Protein AF-A0A167J4V1-F1 (afdb_monomer)

InterPro domains:
  IPR046670 Protein of unknown function DUF6540 [PF20174] (29-139)

pLDDT: mean 73.09, std 22.45, range [32.69, 97.5]

Nearest PDB structures (foldseek):
  1yem-assembly1_A  TM=2.842E-01  e=1.466E+00  Pyrococcus furiosus DSM 3638
  2dc4-assembly1_B  TM=3.428E-01  e=2.984E+00  Pyrococcus horikoshii
  2wjv-assembly1_A  TM=2.070E-01  e=1.027E+00  Homo sapiens
  7rro-assembly1_T  TM=2.304E-01  e=4.518E+00  Bos taurus

Foldseek 3Di:
DDDDDDDDDDDDDDDPPVPDPPFFEKWWKWWWAFDDPRRLWIWIFTQDALVQFTKTWFWDDDDDQATDTDIDGRHHDDVNTIVPVRTGGLFIATPVLVVVLVVLLVVADGAPDPPHPDPTRVRSRVVSSVSCPVVVRTDRDPPRGDYNDPDPPPPPDDDPDDDDDDDDDDDDDDDDDDDDDDDDDDDDDD

Mean predicted aligned error: 16.64 Å

Secondary structure (DSSP, 8-state):
------------------S----PEEEEEEEEEB-GGGTT-EEEEEEEETTTEEEEEEEE--STT--EEEEEEEEE--TTTB-GGG-EEEEEEEHHHHHHHHHHHHTSPPTTSTT---SSHHHHHHHHHHHHHHTTSSBSS-TT-EETT-----------------------------------------

Solvent-accessible surface area (backbone atoms only — not comparable to full-atom values): 12157 Å² total; per-residue (Å²): 138,84,86,83,90,80,85,89,78,90,76,80,94,73,89,73,85,78,71,74,82,60,78,53,46,32,22,52,28,26,42,36,29,28,42,75,100,46,58,64,35,25,28,39,37,37,39,74,38,75,85,60,20,13,36,41,40,35,47,45,81,70,64,101,77,25,35,42,79,47,76,47,67,80,40,60,86,48,70,85,58,30,35,69,95,56,53,43,78,71,29,35,31,39,56,94,37,48,74,54,49,58,56,58,48,70,72,52,57,41,23,67,42,101,80,31,92,28,82,43,35,43,53,42,43,58,50,43,55,51,49,31,41,76,66,70,43,30,40,84,69,76,91,84,61,52,42,63,72,71,75,79,81,76,84,75,77,87,80,90,79,89,80,88,82,88,83,87,83,87,88,85,81,90,86,89,88,80,89,83,86,84,86,83,83,88,87,91,86,133

Radius of gyration: 32.81 Å; Cα contacts (8 Å, |Δi|>4): 258; chains: 1; bounding box: 95×93×85 Å

Sequence (190 aa):
MSPATTHGYRTPICENHEAYRGAMRAYKVFLIVKTGRNADQCGLFFETSIDRRGTIVQVTGGGRGGMRLQRQTETALDARTWDDARKDHVGWVMEARFQRVWDVVRSVPPPGKRNAKSKTAREWTELVTRKLQAQGVMENSRENEATVHEESESESEEDEGETVEEEQGEPLRLGIVPRVEEESEVSEEE

Structure (mmCIF, N/CA/C/O backbone):
data_AF-A0A167J4V1-F1
#
_entry.id   AF-A0A167J4V1-F1
#
loop_
_atom_site.group_PDB
_atom_site.id
_atom_site.type_symbol
_atom_site.label_atom_id
_atom_site.label_alt_id
_atom_site.label_comp_id
_atom_site.label_asym_id
_atom_site.label_entity_id
_atom_site.label_seq_id
_atom_site.pdbx_PDB_ins_code
_atom_site.Cartn_x
_atom_site.Cartn_y
_atom_site.Cartn_z
_atom_site.occupancy
_atom_site.B_iso_or_equiv
_atom_site.auth_seq_id
_atom_site.auth_comp_id
_atom_site.auth_asym_id
_atom_site.auth_atom_id
_atom_site.pdbx_PDB_model_num
ATOM 1 N N . MET A 1 1 ? -54.538 29.612 48.468 1.00 40.56 1 MET A N 1
ATOM 2 C CA . MET A 1 1 ? -54.915 28.258 48.926 1.00 40.56 1 MET A CA 1
ATOM 3 C C . MET A 1 1 ? -54.093 27.262 48.127 1.00 40.56 1 MET A C 1
ATOM 5 O O . MET A 1 1 ? -54.186 27.288 46.909 1.00 40.56 1 MET A O 1
ATOM 9 N N . SER A 1 2 ? -53.294 26.443 48.807 1.00 51.56 2 SER A N 1
ATOM 10 C CA . SER A 1 2 ? -52.769 25.157 48.307 1.00 51.56 2 SER A CA 1
ATOM 11 C C . SER A 1 2 ? -53.502 24.059 49.101 1.00 51.56 2 SER A C 1
ATOM 13 O O . SER A 1 2 ? -54.005 24.383 50.183 1.00 51.56 2 SER A O 1
ATOM 15 N N . PRO A 1 3 ? -53.662 22.821 48.596 1.00 53.31 3 PRO A N 1
ATOM 16 C CA . PRO A 1 3 ? -52.584 21.826 48.443 1.00 53.31 3 PRO A CA 1
ATOM 17 C C . PRO A 1 3 ? -52.622 21.163 47.028 1.00 53.31 3 PRO A C 1
ATOM 19 O O . PRO A 1 3 ? -53.376 21.625 46.182 1.00 53.31 3 PRO A O 1
ATOM 22 N N . ALA A 1 4 ? -51.829 20.152 46.642 1.00 43.31 4 ALA A N 1
ATOM 23 C CA . ALA A 1 4 ? -51.124 19.145 47.436 1.00 43.31 4 ALA A CA 1
ATOM 24 C C . ALA A 1 4 ? -49.809 18.624 46.820 1.00 43.31 4 ALA A C 1
ATOM 26 O O . ALA A 1 4 ? -49.618 18.589 45.608 1.00 43.31 4 ALA A O 1
ATOM 27 N N . THR A 1 5 ? -48.945 18.149 47.715 1.00 49.50 5 THR A N 1
ATOM 28 C CA . THR A 1 5 ? -47.752 17.326 47.471 1.00 49.50 5 THR A CA 1
ATOM 29 C C . THR A 1 5 ? -48.140 15.872 47.189 1.00 49.50 5 THR A C 1
ATOM 31 O O . THR A 1 5 ? -49.037 15.373 47.863 1.00 49.50 5 THR A O 1
ATOM 34 N N . THR A 1 6 ? -47.411 15.152 46.322 1.00 48.34 6 THR A N 1
ATOM 35 C CA . THR A 1 6 ? -46.997 13.739 46.531 1.00 48.34 6 THR A CA 1
ATOM 36 C C . THR A 1 6 ? -45.873 13.351 45.556 1.00 48.34 6 THR A C 1
ATOM 38 O O . THR A 1 6 ? -45.748 13.915 44.477 1.00 48.34 6 THR A O 1
ATOM 41 N N . HIS A 1 7 ? -45.028 12.436 46.034 1.00 40.41 7 HIS A N 1
ATOM 42 C CA . HIS A 1 7 ? -43.798 11.832 45.505 1.00 40.41 7 HIS A CA 1
ATOM 43 C C . HIS A 1 7 ? -43.701 11.629 43.972 1.00 40.41 7 HIS A C 1
ATOM 45 O O . HIS A 1 7 ? -44.696 11.451 43.287 1.00 40.41 7 HIS A O 1
ATOM 51 N N . GLY A 1 8 ? -42.516 11.573 43.357 1.00 47.50 8 GLY A N 1
ATOM 52 C CA . GLY A 1 8 ? -41.185 11.386 43.939 1.00 47.50 8 GLY A CA 1
ATOM 53 C C . GLY A 1 8 ? -40.583 10.039 43.535 1.00 47.50 8 GLY A C 1
ATOM 54 O O . GLY A 1 8 ? -40.582 9.107 44.328 1.00 47.50 8 GLY A O 1
ATOM 55 N N . TYR A 1 9 ? -40.016 9.975 42.327 1.00 39.81 9 TYR A N 1
ATOM 56 C CA . TYR A 1 9 ? -39.124 8.896 41.902 1.00 39.81 9 TYR A CA 1
ATOM 57 C C . TYR A 1 9 ? -37.876 9.484 41.242 1.00 39.81 9 TYR A C 1
ATOM 59 O O . TYR A 1 9 ? -37.869 9.829 40.064 1.00 39.81 9 TYR A O 1
ATOM 67 N N . ARG A 1 10 ? -36.791 9.568 42.023 1.00 49.06 10 ARG A N 1
ATOM 68 C CA . ARG A 1 10 ? -35.441 9.442 41.466 1.00 49.06 10 ARG A CA 1
ATOM 69 C C . ARG A 1 10 ? -35.323 8.005 40.959 1.00 49.06 10 ARG A C 1
ATOM 71 O O . ARG A 1 10 ? -35.203 7.097 41.777 1.00 49.06 10 ARG A O 1
ATOM 78 N N . THR A 1 11 ? -35.342 7.797 39.650 1.00 51.22 11 THR A N 1
ATOM 79 C CA . THR A 1 11 ? -34.765 6.588 39.046 1.00 51.22 11 THR A CA 1
ATOM 80 C C . THR A 1 11 ? -33.295 6.847 38.696 1.00 51.22 11 THR A C 1
ATOM 82 O O . THR A 1 11 ? -32.927 7.993 38.420 1.00 51.22 11 THR A O 1
ATOM 85 N N . PRO A 1 12 ? -32.422 5.833 38.826 1.00 46.06 12 PRO A N 1
ATOM 86 C CA . PRO A 1 12 ? -30.982 6.043 38.888 1.00 46.06 12 PRO A CA 1
ATOM 87 C C . PRO A 1 12 ? -30.338 6.206 37.510 1.00 46.06 12 PRO A C 1
ATOM 89 O O . PRO A 1 12 ? -30.850 5.744 36.492 1.00 46.06 12 PRO A O 1
ATOM 92 N N . ILE A 1 13 ? -29.152 6.813 37.520 1.00 56.53 13 ILE A N 1
ATOM 93 C CA . ILE A 1 13 ? -28.185 6.697 36.432 1.00 56.53 13 ILE A CA 1
ATOM 94 C C . ILE A 1 13 ? -27.587 5.288 36.517 1.00 56.53 13 ILE A C 1
ATOM 96 O O . ILE A 1 13 ? -26.862 4.995 37.464 1.00 56.53 13 ILE A O 1
ATOM 100 N N . CYS A 1 14 ? -27.884 4.447 35.530 1.00 39.44 14 CYS A N 1
ATOM 101 C CA . CYS A 1 14 ? -27.086 3.278 35.157 1.00 39.44 14 CYS A CA 1
ATOM 102 C C . CYS A 1 14 ? -27.055 3.290 33.621 1.00 39.44 14 CYS A C 1
ATOM 104 O O . CYS A 1 14 ? -28.072 3.075 32.967 1.00 39.44 14 CYS A O 1
ATOM 106 N N . GLU A 1 15 ? -26.004 3.819 33.001 1.00 50.78 15 GLU A N 1
ATOM 107 C CA . GLU A 1 15 ? -24.811 3.025 32.682 1.00 50.78 15 GLU A CA 1
ATOM 108 C C . GLU A 1 15 ? -25.168 1.773 31.871 1.00 50.78 15 GLU A C 1
ATOM 110 O O . GLU A 1 15 ? -25.278 0.667 32.381 1.00 50.78 15 GLU A O 1
ATOM 115 N N . ASN A 1 16 ? -25.339 1.985 30.566 1.00 41.38 16 ASN A N 1
ATOM 116 C CA . ASN A 1 16 ? -25.149 0.965 29.536 1.00 41.38 16 ASN A CA 1
ATOM 117 C C . ASN A 1 16 ? -24.295 1.563 28.402 1.00 41.38 16 ASN A C 1
ATOM 119 O O . ASN A 1 16 ? -24.653 1.550 27.228 1.00 41.38 16 ASN A O 1
ATOM 123 N N . HIS A 1 17 ? -23.145 2.126 28.787 1.00 40.47 17 HIS A N 1
ATOM 124 C CA . HIS A 1 17 ? -22.037 2.456 27.879 1.00 40.47 17 HIS A CA 1
ATOM 125 C C . HIS A 1 17 ? -21.056 1.272 27.711 1.00 40.47 17 HIS A C 1
ATOM 127 O O . HIS A 1 17 ? -19.967 1.439 27.173 1.00 40.47 17 HIS A O 1
ATOM 133 N N . GLU A 1 18 ? -21.467 0.063 28.111 1.00 46.59 18 GLU A N 1
ATOM 134 C CA . GLU A 1 18 ? -20.765 -1.203 27.846 1.00 46.59 18 GLU A CA 1
ATOM 135 C C . GLU A 1 18 ? -21.457 -2.052 26.762 1.00 46.59 18 GLU A C 1
ATOM 137 O O . GLU A 1 18 ? -21.290 -3.266 26.688 1.00 46.59 18 GLU A O 1
ATOM 142 N N . ALA A 1 19 ? -22.201 -1.410 25.857 1.00 41.97 19 ALA A N 1
ATOM 143 C CA . ALA A 1 19 ? -22.639 -2.020 24.607 1.00 41.97 19 ALA A CA 1
ATOM 144 C C . ALA A 1 19 ? -21.708 -1.562 23.471 1.00 41.97 19 ALA A C 1
ATOM 146 O O . ALA A 1 19 ? -21.706 -0.391 23.100 1.00 41.97 19 ALA A O 1
ATOM 147 N N . TYR A 1 20 ? -20.936 -2.500 22.917 1.00 46.66 20 TYR A N 1
ATOM 148 C CA . TYR A 1 20 ? -19.915 -2.286 21.879 1.00 46.66 20 TYR A CA 1
ATOM 149 C C . TYR A 1 20 ? -18.620 -1.558 22.306 1.00 46.66 20 TYR A C 1
ATOM 151 O O . TYR A 1 20 ? -18.128 -0.687 21.589 1.00 46.66 20 TYR A O 1
ATOM 159 N N . ARG A 1 21 ? -17.895 -2.124 23.285 1.00 48.28 21 ARG A N 1
ATOM 160 C CA . ARG A 1 21 ? -16.492 -2.481 22.973 1.00 48.28 21 ARG A CA 1
ATOM 161 C C . ARG A 1 21 ? -16.499 -3.678 22.016 1.00 48.28 21 ARG A C 1
ATOM 163 O O . ARG A 1 21 ? -16.116 -4.785 22.380 1.00 48.28 21 ARG A O 1
ATOM 170 N N . GLY A 1 22 ? -17.012 -3.477 20.800 1.00 49.91 22 GLY A N 1
ATOM 171 C CA . GLY A 1 22 ? -16.807 -4.451 19.735 1.00 49.91 22 GLY A CA 1
ATOM 172 C C . GLY A 1 22 ? -15.304 -4.540 19.532 1.00 49.91 22 GLY A C 1
ATOM 173 O O . GLY A 1 22 ? -14.683 -3.490 19.375 1.00 49.91 22 GLY A O 1
ATOM 174 N N . ALA A 1 23 ? -14.734 -5.747 19.620 1.00 57.97 23 ALA A N 1
ATOM 175 C CA . ALA A 1 23 ? -13.297 -5.960 19.487 1.00 57.97 23 ALA A CA 1
ATOM 176 C C . ALA A 1 23 ? -12.818 -5.253 18.218 1.00 57.97 23 ALA A C 1
ATOM 178 O O . ALA A 1 23 ? -13.192 -5.638 17.106 1.00 57.97 23 ALA A O 1
ATOM 179 N N . MET A 1 24 ? -12.106 -4.141 18.403 1.00 71.56 24 MET A N 1
ATOM 180 C CA . MET A 1 24 ? -11.794 -3.246 17.304 1.00 71.56 24 MET A CA 1
ATOM 181 C C . MET A 1 24 ? -10.748 -3.967 16.457 1.00 71.56 24 MET A C 1
ATOM 183 O O . MET A 1 24 ? -9.748 -4.456 16.979 1.00 71.56 24 MET A O 1
ATOM 187 N N . ARG A 1 25 ? -11.083 -4.199 15.184 1.00 85.06 25 ARG A N 1
ATOM 188 C CA . ARG A 1 25 ? -10.300 -5.075 14.316 1.00 85.06 25 ARG A CA 1
ATOM 189 C C . ARG A 1 25 ? -9.159 -4.294 13.690 1.00 85.06 25 ARG A C 1
ATOM 191 O O . ARG A 1 25 ? -9.395 -3.348 12.932 1.00 85.06 25 ARG A O 1
ATOM 198 N N . ALA A 1 26 ? -7.940 -4.765 13.921 1.00 89.00 26 ALA A N 1
ATOM 199 C CA . ALA A 1 26 ? -6.746 -4.269 13.253 1.00 89.00 26 ALA A CA 1
ATOM 200 C C . ALA A 1 26 ? -6.292 -5.221 12.130 1.00 89.00 26 ALA A C 1
ATOM 202 O O . ALA A 1 26 ? -6.131 -6.431 12.325 1.00 89.00 26 ALA A O 1
ATOM 203 N N . TYR A 1 27 ? -6.045 -4.654 10.949 1.00 92.12 27 TYR A N 1
ATOM 204 C CA . TYR A 1 27 ? -5.462 -5.336 9.794 1.00 92.12 27 TYR A CA 1
ATOM 205 C C . TYR A 1 27 ? -3.935 -5.196 9.806 1.00 92.12 27 TYR A C 1
ATOM 207 O O . TYR A 1 27 ? -3.428 -4.071 9.876 1.00 92.12 27 TYR A O 1
ATOM 215 N N . LYS A 1 28 ? -3.203 -6.317 9.704 1.00 92.75 28 LYS A N 1
ATOM 216 C CA . LYS A 1 28 ? -1.738 -6.312 9.522 1.00 92.75 28 LYS A CA 1
ATOM 217 C C . LYS A 1 28 ? -1.420 -5.676 8.158 1.00 92.75 28 LYS A C 1
ATOM 219 O O . LYS A 1 28 ? -2.035 -6.039 7.150 1.00 92.75 28 LYS A O 1
ATOM 224 N N . VAL A 1 29 ? -0.473 -4.739 8.108 1.00 94.62 29 VAL A N 1
ATOM 225 C CA . VAL A 1 29 ? 0.006 -4.123 6.860 1.00 94.62 29 VAL A CA 1
ATOM 226 C C . VAL A 1 29 ? 1.445 -4.529 6.603 1.00 94.62 29 VAL A C 1
ATOM 228 O O . VAL A 1 29 ? 2.311 -4.388 7.465 1.00 94.62 29 VAL A O 1
ATOM 231 N N . PHE A 1 30 ? 1.707 -4.990 5.386 1.00 94.56 30 PHE A N 1
ATOM 232 C CA . PHE A 1 30 ? 3.016 -5.462 4.967 1.00 94.56 30 PHE A CA 1
ATOM 233 C C . PHE A 1 30 ? 3.504 -4.730 3.723 1.00 94.56 30 PHE A C 1
ATOM 235 O O . PHE A 1 30 ? 2.740 -4.495 2.785 1.00 94.56 30 PHE A O 1
ATOM 242 N N . LEU A 1 31 ? 4.794 -4.418 3.694 1.00 94.38 31 LEU A N 1
ATOM 243 C CA . LEU A 1 31 ? 5.514 -4.119 2.468 1.00 94.38 31 LEU A CA 1
ATOM 244 C C . LEU A 1 31 ? 5.731 -5.438 1.721 1.00 94.38 31 LEU A C 1
ATOM 246 O O . LEU A 1 31 ? 6.264 -6.391 2.277 1.00 94.38 31 LEU A O 1
ATOM 250 N N . ILE A 1 32 ? 5.316 -5.484 0.459 1.00 93.81 32 ILE A N 1
ATOM 251 C CA . ILE A 1 32 ? 5.516 -6.637 -0.425 1.00 93.81 32 ILE A CA 1
ATOM 252 C C . ILE A 1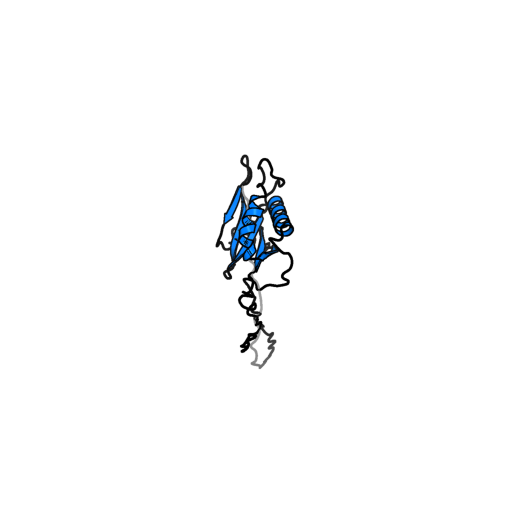 32 ? 6.401 -6.240 -1.604 1.00 93.81 32 ILE A C 1
ATOM 254 O O . ILE A 1 32 ? 6.303 -5.118 -2.111 1.00 93.81 32 ILE A O 1
ATOM 258 N N . VAL A 1 33 ? 7.244 -7.164 -2.061 1.00 91.56 33 VAL A N 1
ATOM 259 C CA . VAL A 1 33 ? 8.166 -6.978 -3.193 1.00 91.56 33 VAL A CA 1
ATOM 260 C C . VAL A 1 33 ? 7.873 -8.041 -4.247 1.00 91.56 33 VAL A C 1
ATOM 262 O O . VAL A 1 33 ? 7.597 -9.187 -3.900 1.00 91.56 33 VAL A O 1
ATOM 265 N N . LYS A 1 34 ? 7.887 -7.688 -5.537 1.00 89.25 34 LYS A N 1
ATOM 266 C CA . LYS A 1 34 ? 7.696 -8.682 -6.604 1.00 89.25 34 LYS A CA 1
ATOM 267 C C . LYS A 1 34 ? 8.918 -9.567 -6.811 1.00 89.25 34 LYS A C 1
ATOM 269 O O . LYS A 1 34 ? 10.055 -9.136 -6.639 1.00 89.25 34 LYS A O 1
ATOM 274 N N . THR A 1 35 ? 8.664 -10.783 -7.274 1.00 85.00 35 THR A N 1
ATOM 275 C CA . THR A 1 35 ? 9.699 -11.727 -7.702 1.00 85.00 35 THR A CA 1
ATOM 276 C C . THR A 1 35 ? 10.304 -11.355 -9.067 1.00 85.00 35 THR A C 1
ATOM 278 O O . THR A 1 35 ? 9.732 -10.619 -9.883 1.00 85.00 35 THR A O 1
ATOM 281 N N . GLY A 1 36 ? 11.484 -11.913 -9.351 1.00 80.50 36 GLY A N 1
ATOM 282 C CA . GLY A 1 36 ? 12.091 -11.905 -10.684 1.00 80.50 36 GLY A CA 1
ATOM 283 C C . GLY A 1 36 ? 12.527 -10.524 -11.192 1.00 80.50 36 GLY A C 1
ATOM 284 O O . GLY A 1 36 ? 13.028 -9.686 -10.448 1.00 80.50 36 GLY A O 1
ATOM 285 N N . ARG A 1 37 ? 12.366 -10.283 -12.502 1.00 73.69 37 ARG A N 1
ATOM 286 C CA . ARG A 1 37 ? 12.914 -9.097 -13.202 1.00 73.69 37 ARG A CA 1
ATOM 287 C C . ARG A 1 37 ? 12.297 -7.747 -12.796 1.00 73.69 37 ARG A C 1
ATOM 289 O O . ARG A 1 37 ? 12.773 -6.726 -13.273 1.00 73.69 37 ARG A O 1
ATOM 296 N N . ASN A 1 38 ? 11.262 -7.740 -11.953 1.00 72.38 38 ASN A N 1
ATOM 297 C CA . ASN A 1 38 ? 10.588 -6.533 -11.458 1.00 72.38 38 ASN A CA 1
ATOM 298 C C . ASN A 1 38 ? 10.752 -6.369 -9.933 1.00 72.38 38 ASN A C 1
ATOM 300 O O . ASN A 1 38 ? 9.849 -5.858 -9.275 1.00 72.38 38 ASN A O 1
ATOM 304 N N . ALA A 1 39 ? 11.867 -6.828 -9.350 1.00 61.72 39 ALA A N 1
ATOM 305 C CA . ALA A 1 39 ? 12.132 -6.755 -7.905 1.00 61.72 39 ALA A CA 1
ATOM 306 C C . ALA A 1 39 ? 12.275 -5.320 -7.338 1.00 61.72 39 ALA A C 1
ATOM 308 O O . ALA A 1 39 ? 12.454 -5.135 -6.134 1.00 61.72 39 ALA A O 1
ATOM 309 N N . ASP A 1 40 ? 12.190 -4.300 -8.196 1.00 73.00 40 ASP A N 1
ATOM 310 C CA . ASP A 1 40 ? 12.050 -2.879 -7.866 1.00 73.00 40 ASP A CA 1
ATOM 311 C C . ASP A 1 40 ? 10.581 -2.438 -7.663 1.00 73.00 40 ASP A C 1
ATOM 313 O O . ASP A 1 40 ? 10.321 -1.351 -7.133 1.00 73.00 40 ASP A O 1
ATOM 317 N N . GLN A 1 41 ? 9.609 -3.269 -8.064 1.00 85.75 41 GLN A N 1
ATOM 318 C CA . GLN A 1 41 ? 8.184 -3.053 -7.823 1.00 85.75 41 GLN A CA 1
ATOM 319 C C . GLN A 1 41 ? 7.782 -3.557 -6.437 1.00 85.75 41 GLN A C 1
ATOM 321 O O . GLN A 1 41 ? 7.675 -4.761 -6.191 1.00 85.75 41 GLN A O 1
ATOM 326 N N . CYS A 1 42 ? 7.479 -2.602 -5.560 1.00 91.12 42 CYS A N 1
ATOM 327 C CA . CYS A 1 42 ? 6.916 -2.850 -4.238 1.00 91.12 42 CYS A CA 1
ATOM 328 C C . CYS A 1 42 ? 5.438 -2.432 -4.168 1.00 91.12 42 CYS A C 1
ATOM 330 O O . CYS A 1 42 ? 4.972 -1.591 -4.942 1.00 91.12 42 CYS A O 1
ATOM 332 N N . GLY A 1 43 ? 4.721 -2.950 -3.176 1.00 94.44 43 GLY A N 1
ATOM 333 C CA . GLY A 1 43 ? 3.363 -2.537 -2.823 1.00 94.44 43 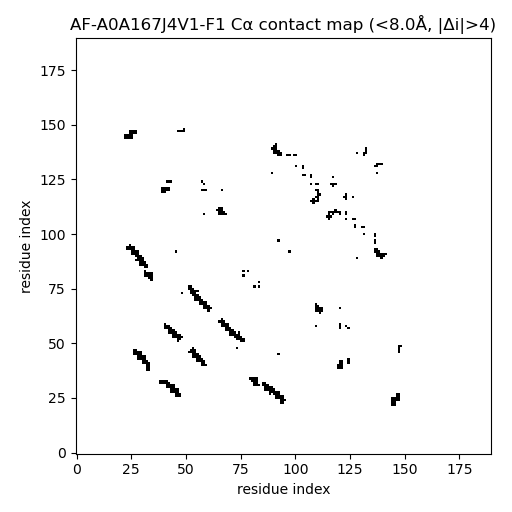GLY A CA 1
ATOM 334 C C . GLY A 1 43 ? 3.102 -2.656 -1.324 1.00 94.44 43 GLY A C 1
ATOM 335 O O . GLY A 1 43 ? 3.979 -3.060 -0.566 1.00 94.44 43 GLY A O 1
ATOM 336 N N . LEU A 1 44 ? 1.884 -2.316 -0.911 1.00 96.56 44 LEU A N 1
ATOM 337 C CA . LEU A 1 44 ? 1.358 -2.602 0.420 1.00 96.56 44 LEU A CA 1
ATOM 338 C C . LEU A 1 44 ? 0.297 -3.697 0.326 1.00 96.56 44 LEU A C 1
ATOM 340 O O . LEU A 1 44 ? -0.620 -3.600 -0.494 1.00 96.56 44 LEU A O 1
ATOM 344 N N . PHE A 1 45 ? 0.407 -4.703 1.186 1.00 96.12 45 PHE A N 1
ATOM 345 C CA . PHE A 1 45 ? -0.627 -5.696 1.437 1.00 96.12 45 PHE A CA 1
ATOM 346 C C . PHE A 1 45 ? -1.300 -5.404 2.774 1.00 96.12 45 PHE A C 1
ATOM 348 O O . PHE A 1 45 ? -0.634 -5.342 3.802 1.00 96.12 45 PHE A O 1
ATOM 355 N N . PHE A 1 46 ? -2.615 -5.230 2.752 1.00 94.88 46 PHE A N 1
ATOM 356 C CA . PHE A 1 46 ? -3.451 -5.092 3.938 1.00 94.88 46 PHE A CA 1
ATOM 357 C C . PHE A 1 46 ? -4.168 -6.426 4.134 1.00 94.88 46 PHE A C 1
ATOM 359 O O . PHE A 1 46 ? -5.031 -6.767 3.325 1.00 94.88 46 PHE A O 1
ATOM 366 N N . GLU A 1 47 ? -3.786 -7.191 5.153 1.00 93.69 47 GLU A N 1
ATOM 367 C CA . GLU A 1 47 ? -4.322 -8.527 5.425 1.00 93.69 47 GLU A CA 1
ATOM 368 C C . GLU A 1 47 ? -5.644 -8.381 6.196 1.00 93.69 47 GLU A C 1
ATOM 370 O O . GLU A 1 47 ? -5.660 -8.055 7.384 1.00 93.69 47 GLU A O 1
ATOM 375 N N . THR A 1 48 ? -6.766 -8.510 5.475 1.00 91.25 48 THR A N 1
ATOM 376 C CA . THR A 1 48 ? -8.118 -8.177 5.967 1.00 91.25 48 THR A CA 1
ATOM 377 C C . THR A 1 48 ? -8.996 -9.400 6.237 1.00 91.25 48 THR A C 1
ATOM 379 O O . THR A 1 48 ? -10.167 -9.253 6.575 1.00 91.25 48 THR A O 1
ATOM 382 N N . SER A 1 49 ? -8.474 -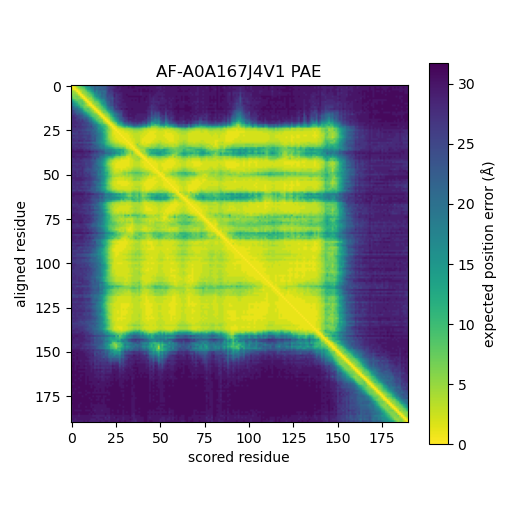10.610 6.038 1.00 87.94 49 SER A N 1
ATOM 383 C CA . SER A 1 49 ? -9.191 -11.876 6.195 1.00 87.94 49 SER A CA 1
ATOM 384 C C . SER A 1 49 ? -8.272 -12.933 6.799 1.00 87.94 49 SER A C 1
ATOM 386 O O . SER A 1 49 ? -7.100 -13.020 6.434 1.00 87.94 49 SER A O 1
ATOM 388 N N . ILE A 1 50 ? -8.835 -13.759 7.685 1.00 84.25 50 ILE A N 1
ATOM 389 C CA . ILE A 1 50 ? -8.129 -14.827 8.405 1.00 84.25 50 ILE A CA 1
ATOM 390 C C . ILE A 1 50 ? -7.493 -15.863 7.463 1.00 84.25 50 ILE A C 1
ATOM 392 O O . ILE A 1 50 ? -6.446 -16.423 7.778 1.00 84.25 50 ILE A O 1
ATOM 396 N N . ASP A 1 51 ? -8.032 -16.013 6.249 1.00 85.50 51 ASP A N 1
ATOM 397 C CA . ASP A 1 51 ? -7.510 -16.888 5.187 1.00 85.50 51 ASP A CA 1
ATOM 398 C C . ASP A 1 51 ? -6.262 -16.311 4.477 1.00 85.50 51 ASP A C 1
ATOM 400 O O . ASP A 1 51 ? -5.989 -16.637 3.320 1.00 85.50 51 ASP A O 1
ATOM 404 N N . ARG A 1 52 ? -5.553 -15.370 5.115 1.00 85.38 52 ARG A N 1
ATOM 405 C CA . ARG A 1 52 ? -4.430 -14.593 4.553 1.00 85.38 52 ARG A CA 1
ATOM 406 C C . ARG A 1 52 ? -4.772 -13.858 3.249 1.00 85.38 52 ARG A C 1
ATOM 408 O O . ARG A 1 52 ? -3.915 -13.608 2.397 1.00 85.38 52 ARG A O 1
ATOM 415 N N . ARG A 1 53 ? -6.050 -13.501 3.079 1.00 91.44 53 ARG A N 1
ATOM 416 C CA . ARG A 1 53 ? -6.563 -12.707 1.950 1.00 91.44 53 ARG A CA 1
ATOM 417 C C . ARG A 1 53 ? -6.663 -11.239 2.339 1.00 91.44 53 ARG A C 1
ATOM 419 O O . ARG A 1 53 ? -6.905 -10.890 3.493 1.00 91.44 53 ARG A O 1
ATOM 426 N N . GLY A 1 54 ? -6.492 -10.355 1.365 1.00 94.06 54 GLY A N 1
ATOM 427 C CA . GLY A 1 54 ? -6.390 -8.935 1.664 1.00 94.06 54 GLY A CA 1
ATOM 428 C C . GLY A 1 54 ? -6.521 -8.013 0.465 1.00 94.06 54 GLY A C 1
ATOM 429 O O . GLY A 1 54 ? -6.952 -8.397 -0.623 1.00 94.06 54 GLY A O 1
ATOM 430 N N . THR A 1 55 ? -6.148 -6.757 0.683 1.00 95.88 55 THR A N 1
ATOM 431 C CA . THR A 1 55 ? -6.066 -5.741 -0.367 1.00 95.88 55 THR A CA 1
ATOM 432 C C . THR A 1 55 ? -4.609 -5.465 -0.705 1.00 95.88 55 THR A C 1
ATOM 434 O O . THR A 1 55 ? -3.833 -5.097 0.170 1.00 95.88 55 THR A O 1
ATOM 437 N N . ILE A 1 56 ? -4.245 -5.575 -1.981 1.00 95.50 56 ILE A N 1
ATOM 438 C CA . ILE A 1 56 ? -2.949 -5.133 -2.500 1.00 95.50 56 ILE A CA 1
ATOM 439 C C . ILE A 1 56 ? -3.108 -3.735 -3.098 1.00 95.50 56 ILE A C 1
ATOM 441 O O . ILE A 1 56 ? -3.985 -3.498 -3.934 1.00 95.50 56 ILE A O 1
ATOM 445 N N . VAL A 1 57 ? -2.224 -2.819 -2.710 1.00 96.38 57 VAL A N 1
ATOM 446 C CA . VAL A 1 57 ? -2.072 -1.481 -3.291 1.00 96.38 57 VAL A CA 1
ATOM 447 C C . VAL A 1 57 ? -0.651 -1.344 -3.828 1.00 96.38 57 VAL A C 1
ATOM 449 O O . VAL A 1 57 ? 0.315 -1.457 -3.082 1.00 96.38 57 VAL A O 1
ATOM 452 N N . GLN A 1 58 ? -0.510 -1.077 -5.122 1.00 95.25 58 GLN A N 1
ATOM 453 C CA . GLN A 1 58 ? 0.792 -0.989 -5.790 1.00 95.25 58 GLN A CA 1
ATOM 454 C C . GLN A 1 58 ? 0.758 0.027 -6.936 1.00 95.25 58 GLN A C 1
ATOM 456 O O . GLN A 1 58 ? -0.314 0.412 -7.413 1.00 95.25 58 GLN A O 1
ATOM 461 N N . VAL A 1 59 ? 1.934 0.426 -7.421 1.00 94.06 59 VAL A N 1
ATOM 462 C CA . VAL A 1 59 ? 2.073 1.097 -8.719 1.00 94.06 59 VAL A CA 1
ATOM 463 C C . VAL A 1 59 ? 2.754 0.164 -9.717 1.00 94.06 59 VAL A C 1
ATOM 465 O O . VAL A 1 59 ? 3.747 -0.482 -9.393 1.00 94.06 59 VAL A O 1
ATOM 468 N N . THR A 1 60 ? 2.203 0.066 -10.927 1.00 90.00 60 THR A N 1
ATOM 469 C CA . THR A 1 60 ? 2.647 -0.890 -11.953 1.00 90.00 60 THR A CA 1
ATOM 470 C C . THR A 1 60 ? 2.895 -0.237 -13.310 1.00 90.00 60 THR A C 1
ATOM 472 O O . THR A 1 60 ? 2.436 0.875 -13.600 1.00 90.00 60 THR A O 1
ATOM 475 N N . GLY A 1 61 ? 3.647 -0.951 -14.152 1.00 84.44 61 GLY A N 1
ATOM 476 C CA . GLY A 1 61 ? 4.077 -0.500 -15.473 1.00 84.44 61 GLY A CA 1
ATOM 477 C C . GLY A 1 61 ? 5.343 0.362 -15.443 1.00 84.44 61 GLY A C 1
ATOM 478 O O . GLY A 1 61 ? 5.976 0.548 -14.410 1.00 84.44 61 GLY A O 1
ATOM 479 N N . GLY A 1 62 ? 5.709 0.888 -16.609 1.00 74.62 62 GLY A N 1
ATOM 480 C CA . GLY A 1 62 ? 6.893 1.717 -16.828 1.00 74.62 62 GLY A CA 1
ATOM 481 C C . GLY A 1 62 ? 7.000 2.099 -18.307 1.00 74.62 62 GLY A C 1
ATOM 482 O O . GLY A 1 62 ? 6.411 1.438 -19.161 1.00 74.62 62 GLY A O 1
ATOM 483 N N . GLY A 1 63 ? 7.700 3.192 -18.620 1.00 72.94 63 GLY A N 1
ATOM 484 C CA . GLY A 1 63 ? 7.818 3.736 -19.982 1.00 72.94 63 GLY A CA 1
ATOM 485 C C . GLY A 1 63 ? 7.151 5.106 -20.155 1.00 72.94 63 GLY A C 1
ATOM 486 O O . GLY A 1 63 ? 6.865 5.797 -19.177 1.00 72.94 63 GLY A O 1
ATOM 487 N N . ARG A 1 64 ? 6.889 5.515 -21.409 1.00 73.81 64 ARG A N 1
ATOM 488 C CA . ARG A 1 64 ? 6.482 6.897 -21.774 1.00 73.81 64 ARG A CA 1
ATOM 489 C C . ARG A 1 64 ? 5.231 7.433 -21.055 1.00 73.81 64 ARG A C 1
ATOM 491 O O . ARG A 1 64 ? 5.069 8.643 -20.964 1.00 73.81 64 ARG A O 1
ATOM 498 N N . GLY A 1 65 ? 4.347 6.564 -20.559 1.00 78.62 65 GLY A N 1
ATOM 499 C CA . GLY A 1 65 ? 3.128 6.953 -19.832 1.00 78.62 65 GLY A CA 1
ATOM 500 C C . GLY A 1 65 ? 3.276 7.084 -18.307 1.00 78.62 65 GLY A C 1
ATOM 501 O O . GLY A 1 65 ? 2.292 7.415 -17.636 1.00 78.62 65 GLY A O 1
ATOM 502 N N . GLY A 1 66 ? 4.458 6.796 -17.750 1.00 87.25 66 GLY A N 1
ATOM 503 C CA . GLY A 1 66 ? 4.669 6.645 -16.307 1.00 87.25 66 GLY A CA 1
ATOM 504 C C . GLY A 1 66 ? 3.962 5.418 -15.716 1.00 87.25 66 GLY A C 1
ATOM 505 O O . GLY A 1 66 ? 3.300 4.652 -16.422 1.00 87.25 66 GLY A O 1
ATOM 506 N N . MET A 1 67 ? 4.078 5.250 -14.400 1.00 92.00 67 MET A N 1
ATOM 507 C CA . MET A 1 67 ? 3.420 4.171 -13.661 1.00 92.00 67 MET A CA 1
ATOM 508 C C . MET A 1 67 ? 1.920 4.451 -13.465 1.00 92.00 67 MET A C 1
ATOM 510 O O . MET A 1 67 ? 1.432 5.577 -13.644 1.00 92.00 67 MET A O 1
ATOM 514 N N . ARG A 1 68 ? 1.160 3.415 -13.104 1.00 93.19 68 ARG A N 1
ATOM 515 C CA . ARG A 1 68 ? -0.282 3.481 -12.825 1.00 93.19 68 ARG A CA 1
ATOM 516 C C . ARG A 1 68 ? -0.571 2.922 -11.438 1.00 93.19 68 ARG A C 1
ATOM 518 O O . ARG A 1 68 ? -0.003 1.907 -11.065 1.00 93.19 68 ARG A O 1
ATOM 525 N N . LEU A 1 69 ? -1.460 3.579 -10.698 1.00 94.88 69 LEU A N 1
ATOM 526 C CA . LEU A 1 69 ? -1.972 3.066 -9.429 1.00 94.88 69 LEU A CA 1
ATOM 527 C C . LEU A 1 69 ? -2.896 1.871 -9.689 1.00 94.88 69 LEU A C 1
ATOM 529 O O . LEU A 1 69 ? -3.774 1.952 -10.548 1.00 94.88 69 LEU A O 1
ATOM 533 N N . GLN A 1 70 ? -2.722 0.801 -8.920 1.00 94.81 70 GLN A N 1
ATOM 534 C CA . GLN A 1 70 ? -3.532 -0.408 -8.974 1.00 94.81 70 GLN A CA 1
ATOM 535 C C . GLN A 1 70 ? -3.949 -0.826 -7.558 1.00 94.81 70 GLN A C 1
ATOM 537 O O . GLN A 1 70 ? -3.159 -0.762 -6.614 1.00 94.81 70 GLN A O 1
ATOM 542 N N . ARG A 1 71 ? -5.203 -1.268 -7.431 1.00 95.06 71 ARG A N 1
ATOM 543 C CA . ARG A 1 71 ? -5.770 -1.888 -6.231 1.00 95.06 71 ARG A CA 1
ATOM 544 C C . ARG A 1 71 ? -6.369 -3.234 -6.620 1.00 95.06 71 ARG A C 1
ATOM 546 O O . ARG A 1 71 ? -7.067 -3.313 -7.627 1.00 95.06 71 ARG A O 1
ATOM 553 N N . GLN A 1 72 ? -6.098 -4.259 -5.827 1.00 94.12 72 GLN A N 1
ATOM 554 C CA . GLN A 1 72 ? -6.707 -5.587 -5.921 1.00 94.12 72 GLN A CA 1
ATOM 555 C C . GLN A 1 72 ? -7.252 -5.923 -4.531 1.00 94.12 72 GLN A C 1
ATOM 557 O O . GLN A 1 72 ? -6.578 -5.644 -3.545 1.00 94.12 72 GLN A O 1
ATOM 562 N N . THR A 1 73 ? -8.473 -6.437 -4.434 1.00 92.56 73 THR A N 1
ATOM 563 C CA . THR A 1 73 ? -9.154 -6.765 -3.167 1.00 92.56 73 THR A CA 1
ATOM 564 C C . THR A 1 73 ? -9.395 -8.268 -3.074 1.00 92.56 73 THR A C 1
ATOM 566 O O . THR A 1 73 ? -9.366 -8.949 -4.097 1.00 92.56 73 THR A O 1
ATOM 569 N N . GLU A 1 74 ? -9.606 -8.784 -1.860 1.00 85.75 74 GLU A N 1
ATOM 570 C CA . GLU A 1 74 ? -9.890 -10.211 -1.589 1.00 85.75 74 GLU A CA 1
ATOM 571 C C . GLU A 1 74 ? -8.832 -11.177 -2.165 1.00 85.75 74 GLU A C 1
ATOM 573 O O . GLU A 1 74 ? -9.086 -12.349 -2.432 1.00 85.75 74 GLU A O 1
ATOM 578 N N . THR A 1 75 ? -7.613 -10.668 -2.353 1.00 85.44 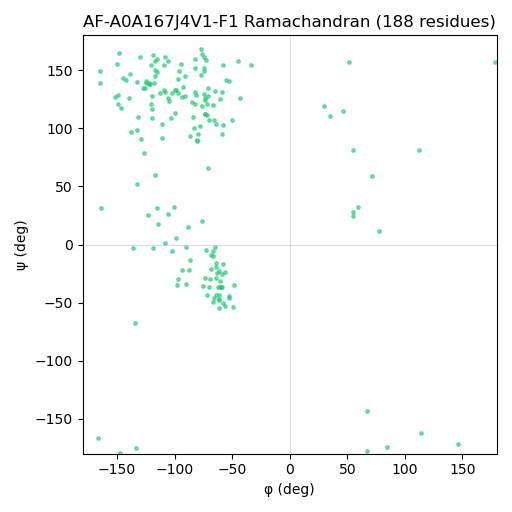75 THR A N 1
ATOM 579 C CA . THR A 1 75 ? -6.514 -11.334 -3.053 1.00 85.44 75 THR A CA 1
ATOM 580 C C . THR A 1 75 ? -5.556 -11.948 -2.034 1.00 85.44 75 THR A C 1
ATOM 582 O O . THR A 1 75 ? -5.177 -11.279 -1.074 1.00 85.44 75 THR A O 1
ATOM 585 N N . ALA A 1 76 ? -5.156 -13.205 -2.236 1.00 86.62 76 ALA A N 1
ATOM 586 C CA . ALA A 1 76 ? -4.043 -13.818 -1.509 1.00 86.62 76 ALA A CA 1
ATOM 587 C C . ALA A 1 76 ? -2.701 -13.423 -2.150 1.00 86.62 76 ALA A C 1
ATOM 589 O O . ALA A 1 76 ? -2.632 -13.190 -3.361 1.00 86.62 76 ALA A O 1
ATOM 590 N N . LEU A 1 77 ? -1.626 -13.375 -1.362 1.00 84.75 77 LEU A N 1
ATOM 591 C CA . LEU A 1 77 ? -0.276 -13.247 -1.912 1.00 84.75 77 LEU A CA 1
ATOM 592 C C . LEU A 1 77 ? 0.147 -14.582 -2.542 1.00 84.75 77 LEU A C 1
ATOM 594 O O . LEU A 1 77 ? 0.340 -15.577 -1.854 1.00 84.75 77 LEU A O 1
ATOM 598 N N . ASP A 1 78 ? 0.276 -14.595 -3.866 1.00 84.44 78 ASP A N 1
ATOM 599 C CA . ASP A 1 78 ? 0.870 -15.703 -4.615 1.00 84.44 78 ASP A CA 1
ATOM 600 C C . ASP A 1 78 ? 2.403 -15.597 -4.600 1.00 84.44 78 ASP A C 1
ATOM 602 O O . ASP A 1 78 ? 2.960 -14.625 -5.116 1.00 84.44 78 ASP A O 1
ATOM 606 N N . ALA A 1 79 ? 3.074 -16.626 -4.075 1.00 80.62 79 ALA A N 1
ATOM 607 C CA . ALA A 1 79 ? 4.534 -16.712 -3.983 1.00 80.62 79 ALA A CA 1
ATOM 608 C C . ALA A 1 79 ? 5.254 -16.751 -5.349 1.00 80.62 79 ALA A C 1
ATOM 610 O O . ALA A 1 79 ? 6.456 -16.500 -5.427 1.00 80.62 79 ALA A O 1
ATOM 611 N N . ARG A 1 80 ? 4.552 -17.033 -6.461 1.00 83.62 80 ARG A N 1
ATOM 612 C CA . ARG A 1 80 ? 5.136 -16.876 -7.807 1.00 83.62 80 ARG A CA 1
ATOM 613 C C . ARG A 1 80 ? 5.257 -15.407 -8.206 1.00 83.62 80 ARG A C 1
ATOM 615 O O . ARG A 1 80 ? 6.151 -15.066 -8.979 1.00 83.62 80 ARG A O 1
ATOM 622 N N . THR A 1 81 ? 4.378 -14.549 -7.689 1.00 85.25 81 THR A N 1
ATOM 623 C CA . THR A 1 81 ? 4.295 -13.115 -8.006 1.00 85.25 81 THR A CA 1
ATOM 624 C C . THR A 1 81 ? 4.999 -12.239 -6.966 1.00 85.25 81 THR A C 1
ATOM 626 O O . THR A 1 81 ? 5.582 -11.211 -7.322 1.00 85.25 81 THR A O 1
ATOM 629 N N . TRP A 1 82 ? 4.948 -12.634 -5.693 1.00 88.19 82 TRP A N 1
ATOM 630 C CA . TRP A 1 82 ? 5.448 -11.876 -4.546 1.00 88.19 82 TRP A CA 1
ATOM 631 C C . TRP A 1 82 ? 6.497 -12.667 -3.773 1.00 88.19 82 TRP A C 1
ATOM 633 O O . TRP A 1 82 ? 6.356 -13.866 -3.559 1.00 88.19 82 TRP A O 1
ATOM 643 N N . ASP A 1 83 ? 7.553 -11.977 -3.363 1.00 83.38 83 ASP A N 1
ATOM 644 C CA . ASP A 1 83 ? 8.649 -12.538 -2.587 1.00 83.38 83 ASP A CA 1
ATOM 645 C C . ASP A 1 83 ? 8.229 -12.615 -1.110 1.00 83.38 83 ASP A C 1
ATOM 647 O O . ASP A 1 83 ? 8.360 -11.649 -0.356 1.00 83.38 83 ASP A O 1
ATOM 651 N N . ASP A 1 84 ? 7.635 -13.748 -0.724 1.00 73.50 84 ASP A N 1
ATOM 652 C CA . ASP A 1 84 ? 7.066 -13.963 0.617 1.00 73.50 84 ASP A CA 1
ATOM 653 C C . ASP A 1 84 ? 8.146 -13.930 1.716 1.00 73.50 84 ASP A C 1
ATOM 655 O O . ASP A 1 84 ? 7.904 -13.441 2.817 1.00 73.50 84 ASP A O 1
ATOM 659 N N . ALA A 1 85 ? 9.387 -14.311 1.381 1.00 75.69 85 ALA A N 1
ATOM 660 C CA . ALA A 1 85 ? 10.551 -14.188 2.264 1.00 75.69 85 ALA A CA 1
ATOM 661 C C . ALA A 1 85 ? 10.982 -12.726 2.516 1.00 75.69 85 ALA A C 1
ATOM 663 O O . ALA A 1 85 ? 11.841 -12.470 3.360 1.00 75.69 85 ALA A O 1
ATOM 664 N N . ARG A 1 86 ? 10.403 -11.760 1.788 1.00 76.38 86 ARG A N 1
ATOM 665 C CA . ARG A 1 86 ? 10.660 -10.313 1.902 1.00 76.38 86 ARG A CA 1
ATOM 666 C C . ARG A 1 86 ? 9.381 -9.515 2.189 1.00 76.38 86 ARG A C 1
ATOM 668 O O . ARG A 1 86 ? 9.287 -8.335 1.842 1.00 76.38 86 ARG A O 1
ATOM 675 N N . LYS A 1 87 ? 8.383 -10.167 2.797 1.00 85.62 87 LYS A N 1
ATOM 676 C CA . LYS A 1 87 ? 7.147 -9.553 3.297 1.00 85.62 87 LYS A CA 1
ATOM 677 C C . LYS A 1 87 ? 7.405 -8.903 4.666 1.00 85.62 87 LYS A C 1
ATOM 679 O O . LYS A 1 87 ? 7.201 -9.523 5.707 1.00 85.62 87 LYS A O 1
ATOM 684 N N . ASP A 1 88 ? 7.821 -7.638 4.677 1.00 89.88 88 ASP A N 1
ATOM 685 C CA . ASP A 1 88 ? 8.096 -6.907 5.922 1.00 89.88 88 ASP A CA 1
ATOM 686 C C . ASP A 1 88 ? 6.798 -6.367 6.545 1.00 89.88 88 ASP A C 1
ATOM 688 O O . ASP A 1 88 ? 6.034 -5.662 5.884 1.00 89.88 88 ASP A O 1
ATOM 692 N N . HIS A 1 89 ? 6.542 -6.629 7.830 1.00 92.31 89 HIS A N 1
ATOM 693 C CA . HIS A 1 89 ? 5.432 -5.999 8.557 1.00 92.31 89 HIS A CA 1
ATOM 694 C C . HIS A 1 89 ? 5.755 -4.525 8.862 1.00 92.31 89 HIS A C 1
ATOM 696 O O . HIS A 1 89 ? 6.774 -4.227 9.482 1.00 92.31 89 HIS A O 1
ATOM 702 N N . VAL A 1 90 ? 4.890 -3.597 8.434 1.00 93.75 90 VAL A N 1
ATOM 703 C CA . VAL A 1 90 ? 5.138 -2.138 8.497 1.00 93.75 90 VAL A CA 1
ATOM 704 C C . VAL A 1 90 ? 4.139 -1.353 9.352 1.00 93.75 90 VAL A C 1
ATOM 706 O O . VAL A 1 90 ? 4.301 -0.140 9.501 1.00 93.75 90 VAL A O 1
ATOM 709 N N . GLY A 1 91 ? 3.123 -2.011 9.913 1.00 93.69 91 GLY A N 1
ATOM 710 C CA . GLY A 1 91 ? 2.177 -1.399 10.845 1.00 93.69 91 GLY A CA 1
ATOM 711 C C . GLY A 1 91 ? 0.761 -1.957 10.738 1.00 93.69 91 GLY A C 1
ATOM 712 O O . GLY A 1 91 ? 0.490 -2.915 10.019 1.00 93.69 91 GLY A O 1
ATOM 713 N N . TRP A 1 92 ? -0.156 -1.310 11.447 1.00 93.94 92 TRP A N 1
ATOM 714 C CA . TRP A 1 92 ? -1.537 -1.745 11.629 1.00 93.94 92 TRP A CA 1
ATOM 715 C C . TRP A 1 92 ? -2.514 -0.733 11.053 1.00 93.94 92 TRP A C 1
ATOM 717 O O . TRP A 1 92 ? -2.345 0.469 11.251 1.00 93.94 92 TRP A O 1
ATOM 727 N N . VAL A 1 93 ? -3.567 -1.198 10.379 1.00 93.50 93 VAL A N 1
ATOM 728 C CA . VAL A 1 93 ? -4.695 -0.343 9.992 1.00 93.50 93 VAL A CA 1
ATOM 729 C C . VAL A 1 93 ? -5.981 -0.842 10.622 1.00 93.50 93 VAL A C 1
ATOM 731 O O . VAL A 1 93 ? -6.504 -1.901 10.293 1.00 93.50 93 VAL A O 1
ATOM 734 N N . MET A 1 94 ? -6.519 0.022 11.466 1.00 91.56 94 MET A N 1
ATOM 735 C CA . MET A 1 94 ? -7.882 0.023 11.971 1.00 91.56 94 MET A CA 1
ATOM 736 C C . MET A 1 94 ? -8.932 -0.259 10.889 1.00 91.56 94 MET A C 1
ATOM 738 O O . MET A 1 94 ? -9.031 0.510 9.930 1.00 91.56 94 MET A O 1
ATOM 742 N N . GLU A 1 95 ? -9.809 -1.246 11.085 1.00 90.56 95 GLU A N 1
ATOM 743 C CA . GLU A 1 95 ? -10.949 -1.523 10.194 1.00 90.56 95 GLU A CA 1
ATOM 744 C C . GLU A 1 95 ? -11.798 -0.260 9.967 1.00 90.56 95 GLU A C 1
ATOM 746 O O . GLU A 1 95 ? -12.059 0.131 8.827 1.00 90.56 95 GLU A O 1
ATOM 751 N N . ALA A 1 96 ? -12.101 0.472 11.044 1.00 90.38 96 ALA A N 1
ATOM 752 C CA . ALA A 1 96 ? -12.828 1.743 10.999 1.00 90.38 96 ALA A CA 1
ATOM 753 C C . ALA A 1 96 ? -12.113 2.857 10.199 1.00 90.38 96 ALA A C 1
ATOM 755 O O . ALA A 1 96 ? -12.760 3.795 9.729 1.00 90.38 96 ALA A O 1
ATOM 756 N N . ARG A 1 97 ? -10.784 2.781 10.019 1.00 91.94 97 ARG A N 1
ATOM 757 C CA . ARG A 1 97 ? -10.002 3.730 9.199 1.00 91.94 97 ARG A CA 1
ATOM 758 C C . ARG A 1 97 ? -9.632 3.154 7.827 1.00 91.94 97 ARG A C 1
ATOM 760 O O . ARG A 1 97 ? -9.129 3.902 6.991 1.00 91.94 97 ARG A O 1
ATOM 767 N N . PHE A 1 98 ? -9.927 1.883 7.543 1.00 93.06 98 PHE A N 1
ATOM 768 C CA . PHE A 1 98 ? -9.479 1.198 6.329 1.00 93.06 98 PHE A CA 1
ATOM 769 C C . PHE A 1 98 ? -9.988 1.852 5.037 1.00 93.06 98 PHE A C 1
ATOM 771 O O . PHE A 1 98 ? -9.236 1.986 4.074 1.00 93.06 98 PHE A O 1
ATOM 778 N N . GLN A 1 99 ? -11.218 2.379 5.025 1.00 91.62 99 GLN A N 1
ATOM 779 C CA . GLN A 1 99 ? -11.730 3.135 3.870 1.00 91.62 99 GLN A CA 1
ATOM 780 C C . GLN A 1 99 ? -10.872 4.377 3.552 1.00 91.62 99 GLN A C 1
ATOM 782 O O . GLN A 1 99 ? -10.608 4.664 2.383 1.00 91.62 99 GLN A O 1
ATOM 787 N N . ARG A 1 100 ? -10.339 5.059 4.581 1.00 95.75 100 ARG A N 1
ATOM 788 C CA . ARG A 1 100 ? -9.485 6.251 4.426 1.00 95.75 100 ARG A CA 1
ATOM 789 C C . ARG A 1 100 ? -8.121 5.935 3.808 1.00 95.75 100 ARG A C 1
ATOM 791 O O . ARG A 1 100 ? -7.511 6.836 3.232 1.00 95.75 100 ARG A O 1
ATOM 798 N N . VAL A 1 101 ? -7.649 4.682 3.862 1.00 96.56 101 VAL A N 1
ATOM 799 C CA . VAL A 1 101 ? -6.401 4.253 3.195 1.00 96.56 101 VAL A CA 1
ATOM 800 C C . VAL A 1 101 ? -6.430 4.641 1.721 1.00 96.56 101 VAL A C 1
ATOM 802 O O . VAL A 1 101 ? -5.458 5.190 1.204 1.00 96.56 101 VAL A O 1
ATOM 805 N N . TRP A 1 102 ? -7.557 4.415 1.041 1.00 96.06 102 TRP A N 1
ATOM 806 C CA . TRP A 1 102 ? -7.660 4.674 -0.392 1.00 96.06 102 TRP A CA 1
ATOM 807 C C . TRP A 1 102 ? -7.622 6.167 -0.740 1.00 96.06 102 TRP A C 1
ATOM 809 O O . TRP A 1 102 ? -7.105 6.541 -1.794 1.00 96.06 102 TRP A O 1
ATOM 819 N N . ASP A 1 103 ? -8.092 7.038 0.150 1.00 96.38 103 ASP A N 1
ATOM 820 C CA . ASP A 1 103 ? -7.995 8.490 -0.027 1.00 96.38 103 ASP A CA 1
ATOM 821 C C . ASP A 1 103 ? -6.555 8.979 0.148 1.00 96.38 103 ASP A C 1
ATOM 823 O O . ASP A 1 103 ? -6.044 9.737 -0.684 1.00 96.38 103 ASP A O 1
ATOM 827 N N . VAL A 1 104 ? -5.851 8.468 1.165 1.00 96.94 104 VAL A N 1
ATOM 828 C CA . VAL A 1 104 ? -4.425 8.757 1.373 1.00 96.94 104 VAL A CA 1
ATOM 829 C C . VAL A 1 104 ? -3.594 8.278 0.183 1.00 96.94 104 VAL A C 1
ATOM 831 O O . VAL A 1 104 ? -2.796 9.055 -0.348 1.00 96.94 104 VAL A O 1
ATOM 834 N N . VAL A 1 105 ? -3.819 7.047 -0.281 1.00 96.62 105 VAL A N 1
ATOM 835 C CA . VAL A 1 105 ? -3.148 6.453 -1.448 1.00 96.62 105 VAL A CA 1
ATOM 836 C C . VAL A 1 105 ? -3.378 7.293 -2.708 1.00 96.62 105 VAL A C 1
ATOM 838 O O . VAL A 1 105 ? -2.414 7.677 -3.373 1.00 96.62 105 VAL A O 1
ATOM 841 N N . ARG A 1 106 ? -4.633 7.654 -3.020 1.00 95.94 106 ARG A N 1
ATOM 842 C CA . ARG A 1 106 ? -4.957 8.497 -4.187 1.00 95.94 106 ARG A CA 1
ATOM 843 C C . ARG A 1 106 ? -4.350 9.901 -4.101 1.00 95.94 106 ARG A C 1
ATOM 845 O O . ARG A 1 106 ? -4.083 10.504 -5.138 1.00 95.94 106 ARG A O 1
ATOM 852 N N . SER A 1 107 ? -4.065 10.403 -2.896 1.00 95.94 107 SER A N 1
ATOM 853 C CA . SER A 1 107 ? -3.367 11.681 -2.690 1.00 95.94 107 SER A CA 1
ATOM 854 C C . SER A 1 107 ? -1.863 11.651 -3.028 1.00 95.94 107 SER A C 1
ATOM 856 O O . SER A 1 107 ? -1.193 12.683 -2.912 1.00 95.94 107 SER A O 1
ATOM 858 N N . VAL A 1 108 ? -1.287 10.494 -3.385 1.00 96.38 108 VAL A N 1
ATOM 859 C CA . VAL A 1 108 ? 0.121 10.357 -3.801 1.00 96.38 108 VAL A CA 1
ATOM 860 C C . VAL A 1 108 ? 0.184 10.026 -5.298 1.00 96.38 108 VAL A C 1
ATOM 862 O O . VAL A 1 108 ? -0.050 8.878 -5.679 1.00 96.38 108 VAL A O 1
ATOM 865 N N . PRO A 1 109 ? 0.523 10.993 -6.175 1.00 95.12 109 PRO A N 1
ATOM 866 C CA . PRO A 1 109 ? 0.616 10.734 -7.608 1.00 95.12 109 PRO A CA 1
ATOM 867 C C . PRO A 1 109 ? 1.652 9.636 -7.919 1.00 95.12 109 PRO A C 1
ATOM 869 O O . PRO A 1 109 ? 2.778 9.734 -7.426 1.00 95.12 109 PRO A O 1
ATOM 872 N N . PRO A 1 110 ? 1.312 8.618 -8.737 1.00 94.69 110 PRO A N 1
ATOM 873 C CA . PRO A 1 110 ? 2.259 7.592 -9.175 1.00 94.69 110 PRO A CA 1
ATOM 874 C C . PRO A 1 110 ? 3.482 8.173 -9.904 1.00 94.69 110 PRO A C 1
ATOM 876 O O . PRO A 1 110 ? 3.357 9.227 -10.537 1.00 94.69 110 PRO A O 1
ATOM 879 N N . PRO A 1 111 ? 4.635 7.480 -9.899 1.00 92.81 111 PRO A N 1
ATOM 880 C CA . PRO A 1 111 ? 5.825 7.918 -10.620 1.00 92.81 111 PRO A CA 1
ATOM 881 C C . PRO A 1 111 ? 5.574 8.213 -12.104 1.00 92.81 111 PRO A C 1
ATOM 883 O O . PRO A 1 111 ? 4.819 7.518 -12.790 1.00 92.81 111 PRO A O 1
ATOM 886 N N . GLY A 1 112 ? 6.209 9.270 -12.613 1.00 90.31 112 GLY A N 1
ATOM 887 C CA . GLY A 1 112 ? 6.034 9.734 -13.994 1.00 90.31 112 GLY A CA 1
ATOM 888 C C . GLY A 1 112 ? 4.741 10.520 -14.263 1.00 90.31 112 GLY A C 1
ATOM 889 O O . GLY A 1 112 ? 4.413 10.766 -15.423 1.00 90.31 112 GLY A O 1
ATOM 890 N N . LYS A 1 113 ? 3.987 10.930 -13.231 1.00 89.88 113 LYS A N 1
ATOM 891 C CA . LYS A 1 113 ? 2.909 11.933 -13.357 1.00 89.88 113 LYS A CA 1
ATOM 892 C C . LYS A 1 113 ? 3.421 13.338 -13.025 1.00 89.88 113 LYS A C 1
ATOM 894 O O . LYS A 1 113 ? 4.360 13.488 -12.252 1.00 89.88 113 LYS A O 1
ATOM 899 N N . ARG A 1 114 ? 2.759 14.375 -13.561 1.00 86.69 114 ARG A N 1
ATOM 900 C CA . ARG A 1 114 ? 3.176 15.798 -13.494 1.00 86.69 114 ARG A CA 1
ATOM 901 C C . ARG A 1 114 ? 3.576 16.301 -12.096 1.00 86.69 114 ARG A C 1
ATOM 903 O O . ARG A 1 114 ? 4.478 17.120 -11.998 1.00 86.69 114 ARG A O 1
ATOM 910 N N . ASN A 1 115 ? 2.919 15.805 -11.045 1.00 90.12 115 ASN A N 1
ATOM 911 C CA . ASN A 1 115 ? 3.131 16.224 -9.653 1.00 90.12 115 ASN A CA 1
ATOM 912 C C . ASN A 1 115 ? 3.717 15.094 -8.773 1.00 90.12 115 ASN A C 1
ATOM 914 O O . ASN A 1 115 ? 3.589 15.133 -7.548 1.00 90.12 115 ASN A O 1
ATOM 918 N N . ALA A 1 116 ? 4.289 14.048 -9.378 1.00 92.12 116 ALA A N 1
ATOM 919 C CA . ALA A 1 116 ? 4.886 12.934 -8.649 1.00 92.12 116 ALA A CA 1
ATOM 920 C C . ALA A 1 116 ? 6.191 13.367 -7.970 1.00 92.12 116 ALA A C 1
ATOM 922 O O . ALA A 1 116 ? 7.081 13.919 -8.613 1.00 92.12 116 ALA A O 1
ATOM 923 N N . LYS A 1 117 ? 6.301 13.106 -6.662 1.00 92.12 117 LYS A N 1
ATOM 924 C CA . LYS A 1 117 ? 7.538 13.331 -5.894 1.00 92.12 117 LYS A CA 1
ATOM 925 C C . LYS A 1 117 ? 8.480 12.124 -5.928 1.00 92.12 117 LYS A C 1
ATOM 927 O O . LYS A 1 117 ? 9.671 12.289 -5.701 1.00 92.12 117 LYS A O 1
ATOM 932 N N . SER A 1 118 ? 7.939 10.940 -6.205 1.00 93.31 118 SER A N 1
ATOM 933 C CA . SER A 1 118 ? 8.661 9.677 -6.337 1.00 93.31 118 SER A CA 1
ATOM 934 C C . SER A 1 118 ? 8.969 9.354 -7.802 1.00 93.31 118 SER A C 1
ATOM 936 O O . SER A 1 118 ? 8.158 9.590 -8.702 1.00 93.31 118 SER A O 1
ATOM 938 N N . LYS A 1 119 ? 10.155 8.792 -8.027 1.00 90.75 119 LYS A N 1
ATOM 939 C CA . LYS A 1 119 ? 10.683 8.327 -9.316 1.00 90.75 119 LYS A CA 1
ATOM 940 C C . LYS A 1 119 ? 10.487 6.823 -9.508 1.00 90.75 119 LYS A C 1
ATOM 942 O O . LYS A 1 119 ? 10.324 6.381 -10.642 1.00 90.75 119 LYS A O 1
ATOM 947 N N . THR A 1 120 ? 10.477 6.055 -8.418 1.00 91.44 120 THR A N 1
ATOM 948 C CA . THR A 1 120 ? 10.371 4.587 -8.422 1.00 91.44 120 THR A CA 1
ATOM 949 C C . THR A 1 120 ? 9.118 4.096 -7.696 1.00 91.44 120 THR A C 1
ATOM 951 O O . THR A 1 120 ? 8.499 4.833 -6.922 1.00 91.44 120 THR A O 1
ATOM 954 N N . ALA A 1 121 ? 8.739 2.836 -7.936 1.00 92.44 121 ALA A N 1
ATOM 955 C CA . ALA A 1 121 ? 7.637 2.191 -7.223 1.00 92.44 121 ALA A CA 1
ATOM 956 C C . ALA A 1 121 ? 7.920 2.114 -5.715 1.00 92.44 121 ALA A C 1
ATOM 958 O O . ALA A 1 121 ? 7.068 2.486 -4.914 1.00 92.44 121 ALA A O 1
ATOM 959 N N . ARG A 1 122 ? 9.149 1.739 -5.336 1.00 92.50 122 ARG A N 1
ATOM 960 C CA . ARG A 1 122 ? 9.615 1.726 -3.945 1.00 92.50 122 ARG A CA 1
ATOM 961 C C . ARG A 1 122 ? 9.486 3.091 -3.255 1.00 92.50 122 ARG A C 1
ATOM 963 O O . ARG A 1 122 ? 8.828 3.176 -2.222 1.00 92.50 122 ARG A O 1
ATOM 970 N N . GLU A 1 123 ? 10.021 4.163 -3.847 1.00 93.69 123 GLU A N 1
ATOM 971 C CA . GLU A 1 123 ? 9.904 5.526 -3.292 1.00 93.69 123 GLU A CA 1
ATOM 972 C C . GLU A 1 123 ? 8.440 5.970 -3.134 1.00 93.69 123 GLU A C 1
ATOM 974 O O . GLU A 1 123 ? 8.097 6.686 -2.192 1.00 93.69 123 GLU A O 1
ATOM 979 N N . TRP A 1 124 ? 7.566 5.573 -4.069 1.00 95.81 124 TRP A N 1
ATOM 980 C CA . TRP A 1 124 ? 6.133 5.851 -3.978 1.00 95.81 124 TRP A CA 1
ATOM 981 C C . TRP A 1 124 ? 5.500 5.111 -2.796 1.00 95.81 124 TRP A C 1
ATOM 983 O O . TRP A 1 124 ? 4.785 5.736 -2.013 1.00 95.81 124 TRP A O 1
ATOM 993 N N . THR A 1 125 ? 5.811 3.826 -2.623 1.00 96.00 125 THR A N 1
ATOM 994 C CA . THR A 1 125 ? 5.314 3.005 -1.512 1.00 96.00 125 THR A CA 1
ATOM 995 C C . THR A 1 125 ? 5.784 3.564 -0.167 1.00 96.00 125 THR A C 1
ATOM 997 O O . THR A 1 125 ? 4.957 3.837 0.696 1.00 96.00 125 THR A O 1
ATOM 1000 N N . GLU A 1 126 ? 7.072 3.888 -0.019 1.00 95.19 126 GLU A N 1
ATOM 1001 C CA . GLU A 1 126 ? 7.636 4.530 1.182 1.00 95.19 126 GLU A CA 1
ATOM 1002 C C . GLU A 1 126 ? 7.010 5.909 1.486 1.00 95.19 126 GLU A C 1
ATOM 1004 O O . GLU A 1 126 ? 6.910 6.325 2.645 1.00 95.19 126 GLU A O 1
ATOM 1009 N N . LEU A 1 127 ? 6.591 6.661 0.462 1.00 96.69 127 LEU A N 1
ATOM 1010 C CA . LEU A 1 127 ? 5.875 7.929 0.630 1.00 96.69 127 LEU A CA 1
ATOM 1011 C C . LEU A 1 127 ? 4.410 7.720 1.055 1.00 96.69 127 LEU A C 1
ATOM 1013 O O . LEU A 1 127 ? 3.894 8.506 1.852 1.00 96.69 127 LEU A O 1
ATOM 1017 N N . VAL A 1 128 ? 3.749 6.669 0.561 1.00 97.50 128 VAL A N 1
ATOM 1018 C CA . VAL A 1 128 ? 2.398 6.268 0.988 1.00 97.50 128 VAL A CA 1
ATOM 1019 C C . VAL A 1 128 ? 2.407 5.788 2.440 1.00 97.50 128 VAL A C 1
ATOM 1021 O O . VAL A 1 128 ? 1.629 6.316 3.230 1.00 97.50 128 VAL A O 1
ATOM 1024 N N . THR A 1 129 ? 3.321 4.886 2.816 1.00 96.88 129 THR A N 1
ATOM 1025 C CA . THR A 1 129 ? 3.530 4.403 4.197 1.00 96.88 129 THR A CA 1
ATOM 1026 C C . THR A 1 129 ? 3.644 5.574 5.175 1.00 96.88 129 THR A C 1
ATOM 1028 O O . THR A 1 129 ? 2.839 5.694 6.101 1.00 96.88 129 THR A O 1
ATOM 1031 N N . ARG A 1 130 ? 4.552 6.522 4.895 1.00 96.50 130 ARG A N 1
ATOM 1032 C CA . ARG A 1 130 ? 4.742 7.726 5.722 1.00 96.50 130 ARG A CA 1
ATOM 1033 C C . ARG A 1 130 ? 3.509 8.628 5.780 1.00 96.50 130 ARG A C 1
ATOM 1035 O O . ARG A 1 130 ? 3.235 9.204 6.828 1.00 96.50 130 ARG A O 1
ATOM 1042 N N . LYS A 1 131 ? 2.743 8.764 4.690 1.00 96.75 131 LYS A N 1
ATOM 1043 C CA . LYS A 1 131 ? 1.482 9.527 4.713 1.00 96.75 131 LYS A CA 1
ATOM 1044 C C . LYS A 1 131 ? 0.379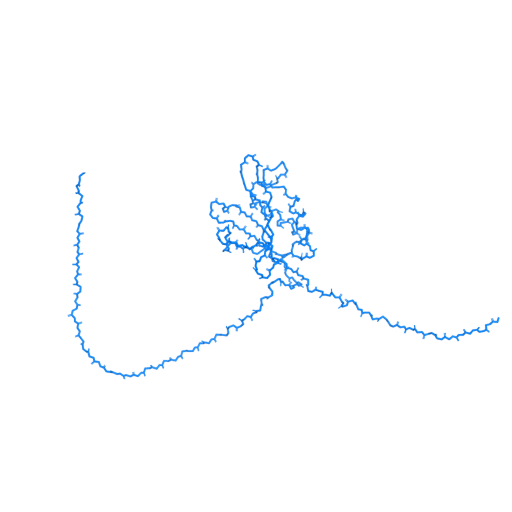 8.837 5.517 1.00 96.75 131 LYS A C 1
ATOM 1046 O O . LYS A 1 131 ? -0.401 9.542 6.151 1.00 96.75 131 LYS A O 1
ATOM 1051 N N . LEU A 1 132 ? 0.286 7.507 5.468 1.00 97.06 132 LEU A N 1
ATOM 1052 C CA . LEU A 1 132 ? -0.690 6.736 6.245 1.00 97.06 132 LEU A CA 1
ATOM 1053 C C . LEU A 1 132 ? -0.416 6.884 7.747 1.00 97.06 132 LEU A C 1
ATOM 1055 O O . LEU A 1 132 ? -1.348 7.160 8.501 1.00 97.06 132 LEU A O 1
ATOM 1059 N N . GLN A 1 133 ? 0.857 6.812 8.148 1.00 95.44 133 GLN A N 1
ATOM 1060 C CA . GLN A 1 133 ? 1.317 7.098 9.513 1.00 95.44 133 GLN A CA 1
ATOM 1061 C C . GLN A 1 133 ? 1.022 8.549 9.922 1.00 95.44 133 GLN A C 1
ATOM 1063 O O . GLN A 1 133 ? 0.325 8.793 10.902 1.00 95.44 133 GLN A O 1
ATOM 1068 N N . ALA A 1 134 ? 1.467 9.531 9.130 1.00 95.62 134 ALA A N 1
ATOM 1069 C CA . ALA A 1 134 ? 1.314 10.954 9.454 1.00 95.62 134 ALA A CA 1
ATOM 1070 C C . ALA A 1 134 ? -0.147 11.446 9.526 1.00 95.62 134 ALA A C 1
ATOM 1072 O O . ALA A 1 134 ? -0.408 12.495 10.107 1.00 95.62 134 ALA A O 1
ATOM 1073 N N . GLN A 1 135 ? -1.101 10.720 8.932 1.00 95.81 135 GLN A N 1
ATOM 1074 C CA . GLN A 1 135 ? -2.538 11.018 9.021 1.00 95.81 135 GLN A CA 1
ATOM 1075 C C . GLN A 1 135 ? -3.280 10.176 10.072 1.00 95.81 135 GLN A C 1
ATOM 1077 O O . GLN A 1 135 ? -4.511 10.236 10.129 1.00 95.81 135 GLN A O 1
ATOM 1082 N N . GLY A 1 136 ? -2.563 9.370 10.865 1.00 92.50 136 GLY A N 1
ATOM 1083 C CA . GLY A 1 136 ? -3.161 8.450 11.832 1.00 92.50 136 GLY A CA 1
ATOM 1084 C C . GLY A 1 136 ? -4.089 7.426 11.176 1.00 92.50 136 GLY A C 1
ATOM 1085 O O . GLY A 1 136 ? -5.108 7.060 11.749 1.00 92.50 136 GLY A O 1
ATOM 1086 N N . VAL A 1 137 ? -3.815 7.007 9.939 1.00 94.69 137 VAL A N 1
ATOM 1087 C CA . VAL A 1 137 ? -4.563 5.919 9.282 1.00 94.69 137 VAL A CA 1
ATOM 1088 C C . VAL A 1 137 ? -3.902 4.573 9.567 1.00 94.69 137 VAL A C 1
ATOM 1090 O O . VAL A 1 137 ? -4.614 3.587 9.722 1.00 94.69 137 VAL A O 1
ATOM 1093 N N . MET A 1 138 ? -2.570 4.558 9.672 1.00 94.75 138 MET A N 1
ATOM 1094 C CA . MET A 1 138 ? -1.762 3.394 10.032 1.00 94.75 138 MET A CA 1
ATOM 1095 C C . MET A 1 138 ? -0.939 3.688 11.290 1.00 94.75 138 MET A C 1
ATOM 1097 O O . MET A 1 138 ? -0.386 4.780 11.413 1.00 94.75 138 MET A O 1
ATOM 1101 N N . GLU A 1 139 ? -0.856 2.723 12.199 1.00 90.06 139 GLU A N 1
ATOM 1102 C CA . GLU A 1 139 ? -0.171 2.831 13.492 1.00 90.06 139 GLU A CA 1
ATOM 1103 C C . GLU A 1 139 ? 1.029 1.870 13.552 1.00 90.06 139 GLU A C 1
ATOM 1105 O O . GLU A 1 139 ? 1.023 0.815 12.916 1.00 90.06 139 GLU A O 1
ATOM 1110 N N . ASN A 1 140 ? 2.085 2.247 14.281 1.00 80.31 140 ASN A N 1
ATOM 1111 C CA . ASN A 1 140 ? 3.343 1.484 14.319 1.00 80.31 140 ASN A CA 1
ATOM 1112 C C . ASN A 1 140 ? 3.418 0.472 15.477 1.00 80.31 140 ASN A C 1
ATOM 1114 O O . ASN A 1 140 ? 4.198 -0.473 15.391 1.00 80.31 140 ASN A O 1
ATOM 1118 N N . SER A 1 141 ? 2.632 0.654 16.539 1.00 70.19 141 SER A N 1
ATOM 1119 C CA . SER A 1 141 ? 2.523 -0.274 17.670 1.00 70.19 141 SER A CA 1
ATOM 1120 C C . SER A 1 141 ? 1.104 -0.843 17.775 1.00 70.19 141 SER A C 1
ATOM 1122 O O . SER A 1 141 ? 0.153 -0.289 17.228 1.00 70.19 141 SER A O 1
ATOM 1124 N N . ARG A 1 142 ? 0.975 -2.006 18.428 1.00 62.59 142 ARG A N 1
ATOM 1125 C CA . ARG A 1 142 ? -0.259 -2.815 18.529 1.00 62.59 142 ARG A CA 1
ATOM 1126 C C . ARG A 1 142 ? -0.959 -2.613 19.884 1.00 62.59 142 ARG A C 1
ATOM 1128 O O . ARG A 1 142 ? -1.495 -3.556 20.449 1.00 62.59 142 ARG A O 1
ATOM 1135 N N . GLU A 1 143 ? -0.876 -1.424 20.473 1.00 56.72 143 GLU A N 1
ATOM 1136 C CA . GLU A 1 143 ? -1.059 -1.262 21.928 1.00 56.72 143 GLU A CA 1
ATOM 1137 C C . GLU A 1 143 ? -2.475 -1.544 22.470 1.00 56.72 143 GLU A C 1
ATOM 1139 O O . GLU A 1 143 ? -2.623 -1.624 23.685 1.00 56.72 143 GLU A O 1
ATOM 1144 N N . ASN A 1 144 ? -3.504 -1.727 21.626 1.00 46.31 144 ASN A N 1
ATOM 1145 C CA . ASN A 1 144 ? -4.897 -1.812 22.095 1.00 46.31 144 ASN A CA 1
ATOM 1146 C C . ASN A 1 144 ? -5.798 -2.915 21.487 1.00 46.31 144 ASN A C 1
ATOM 1148 O O . ASN A 1 144 ? -6.960 -2.975 21.891 1.00 46.31 144 ASN A O 1
ATOM 1152 N N . GLU A 1 145 ? -5.366 -3.743 20.516 1.00 53.00 145 GLU A N 1
ATOM 1153 C CA . GLU A 1 145 ? -6.348 -4.406 19.620 1.00 53.00 145 GLU A CA 1
ATOM 1154 C C . GLU A 1 145 ? -6.161 -5.881 19.233 1.00 53.00 145 GLU A C 1
ATOM 1156 O O . GLU A 1 145 ? -5.054 -6.393 19.016 1.00 53.00 145 GLU A O 1
ATOM 1161 N N . ALA A 1 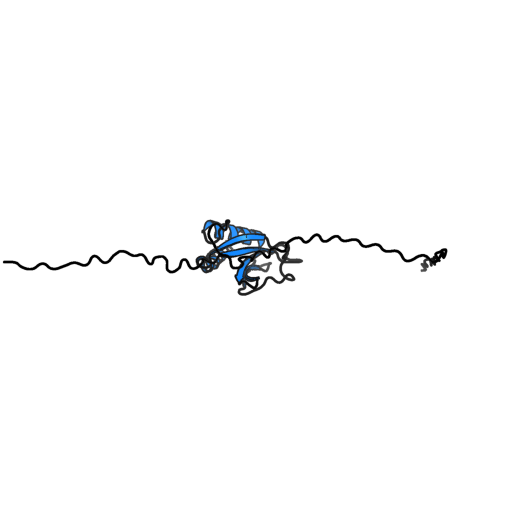146 ? -7.329 -6.521 19.073 1.00 56.06 146 ALA A N 1
ATOM 1162 C CA . ALA A 1 146 ? -7.517 -7.860 18.541 1.00 56.06 146 ALA A CA 1
ATOM 1163 C C . ALA A 1 146 ? -7.323 -7.846 17.023 1.00 56.06 146 ALA A C 1
ATOM 1165 O O . ALA A 1 146 ? -7.894 -7.040 16.280 1.00 56.06 146 ALA A O 1
ATOM 1166 N N . THR A 1 147 ? -6.488 -8.758 16.548 1.00 60.16 147 THR A N 1
ATOM 1167 C CA . THR A 1 147 ? -6.048 -8.763 15.154 1.00 60.16 147 THR A CA 1
ATOM 1168 C C . THR A 1 147 ? -6.744 -9.878 14.394 1.00 60.16 147 THR A C 1
ATOM 1170 O O . THR A 1 147 ? -7.193 -10.852 14.989 1.00 60.16 147 THR A O 1
ATOM 1173 N N . VAL A 1 148 ? -6.824 -9.770 13.065 1.00 58.84 148 VAL A N 1
ATOM 1174 C CA . VAL A 1 148 ? -7.445 -10.815 12.220 1.00 58.84 148 VAL A CA 1
ATOM 1175 C C . VAL A 1 148 ? -6.781 -12.198 12.384 1.00 58.84 148 VAL A C 1
ATOM 1177 O O . VAL A 1 148 ? -7.391 -13.214 12.060 1.00 58.84 148 VAL A O 1
ATOM 1180 N N . HIS A 1 149 ? -5.571 -12.233 12.948 1.00 52.75 149 HIS A N 1
ATOM 1181 C CA . HIS A 1 149 ? -4.873 -13.438 13.382 1.00 52.75 149 HIS A CA 1
ATOM 1182 C C . HIS A 1 149 ? -4.450 -13.260 14.845 1.00 52.75 149 HIS A C 1
ATOM 118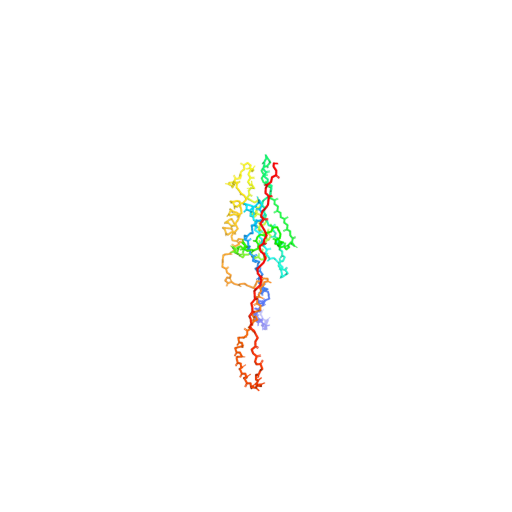4 O O . HIS A 1 149 ? -3.298 -12.931 15.127 1.00 52.75 149 HIS A O 1
ATOM 1190 N N . GLU A 1 150 ? -5.385 -13.438 15.778 1.00 54.38 150 GLU A N 1
ATOM 1191 C CA . GLU A 1 150 ? -4.987 -13.842 17.126 1.00 54.38 150 GLU A CA 1
ATOM 1192 C C . GLU A 1 150 ? -4.505 -15.285 17.017 1.00 54.38 150 GLU A C 1
ATOM 1194 O O . GLU A 1 150 ? -5.271 -16.200 16.714 1.00 54.38 150 GLU A O 1
ATOM 1199 N N . GLU A 1 151 ? -3.193 -15.446 17.123 1.00 46.16 151 GLU A N 1
ATOM 1200 C CA . GLU A 1 151 ? -2.528 -16.734 17.033 1.00 46.16 151 GLU A CA 1
ATOM 1201 C C . GLU A 1 151 ? -2.865 -17.494 18.317 1.00 46.16 151 GLU A C 1
ATOM 1203 O O . GLU A 1 151 ? -2.461 -17.092 19.403 1.00 46.16 151 GLU A O 1
ATOM 1208 N N . SER A 1 152 ? -3.660 -18.563 18.202 1.00 41.16 152 SER A N 1
ATOM 1209 C CA . SER A 1 152 ? -3.730 -19.563 19.263 1.00 41.16 152 SER A CA 1
ATOM 1210 C C . SER A 1 152 ? -2.351 -20.200 19.349 1.00 41.16 152 SER A C 1
ATOM 1212 O O . SER A 1 152 ? -1.975 -20.969 18.464 1.00 41.16 152 SER A O 1
ATOM 1214 N N . GLU A 1 153 ? -1.590 -19.816 20.370 1.00 40.94 153 GLU A N 1
ATOM 1215 C CA . GLU A 1 153 ? -0.317 -20.438 20.710 1.00 40.94 153 GLU A CA 1
ATOM 1216 C C . GLU A 1 153 ? -0.575 -21.923 20.973 1.00 40.94 153 GLU A C 1
ATOM 1218 O O . GLU A 1 153 ? -1.140 -22.310 21.993 1.00 40.94 153 GLU A O 1
ATOM 1223 N N . SER A 1 154 ? -0.220 -22.759 20.000 1.00 39.69 154 SER A N 1
ATOM 1224 C CA . SER A 1 154 ? -0.161 -24.199 20.192 1.00 39.69 154 SER A CA 1
ATOM 1225 C C . SER A 1 154 ? 1.152 -24.499 20.898 1.00 39.69 154 SER A C 1
ATOM 1227 O O . SER A 1 154 ? 2.188 -24.613 20.244 1.00 39.69 154 SER A O 1
ATOM 1229 N N . GLU A 1 155 ? 1.101 -24.604 22.224 1.00 42.22 155 GLU A N 1
ATOM 1230 C CA . GLU A 1 155 ? 2.179 -25.169 23.034 1.00 42.22 155 GLU A CA 1
ATOM 1231 C C . GLU A 1 155 ? 2.433 -26.614 22.571 1.00 42.22 155 GLU A C 1
ATOM 1233 O O . GLU A 1 155 ? 1.738 -27.550 22.960 1.00 42.22 155 GLU A O 1
ATOM 1238 N N . SER A 1 156 ? 3.404 -26.795 21.675 1.00 39.94 156 SER A N 1
ATOM 1239 C CA . SER A 1 156 ? 4.009 -28.097 21.418 1.00 39.94 156 SER A CA 1
ATOM 1240 C C . SER A 1 156 ? 5.136 -28.280 22.425 1.00 39.94 156 SER A C 1
ATOM 1242 O O . SER A 1 156 ? 6.248 -27.802 22.196 1.00 39.94 156 SER A O 1
ATOM 1244 N N . GLU A 1 157 ? 4.808 -28.914 23.549 1.00 44.03 157 GLU A N 1
ATOM 1245 C CA . GLU A 1 157 ? 5.773 -29.302 24.577 1.00 44.03 157 GLU A CA 1
ATOM 1246 C C . GLU A 1 157 ? 6.900 -30.156 23.971 1.00 44.03 157 GLU A C 1
ATOM 1248 O O . GLU A 1 157 ? 6.683 -30.976 23.073 1.00 44.03 157 GLU A O 1
ATOM 1253 N N . GLU A 1 158 ? 8.118 -29.932 24.458 1.00 48.22 158 GLU A N 1
ATOM 1254 C CA . GLU A 1 158 ? 9.304 -30.706 24.105 1.00 48.22 158 GLU A CA 1
ATOM 1255 C C . GLU A 1 158 ? 9.247 -32.059 24.836 1.00 48.22 158 GLU A C 1
ATOM 1257 O O . GLU A 1 158 ? 9.250 -32.087 26.065 1.00 48.22 158 GLU A O 1
ATOM 1262 N N . ASP A 1 159 ? 9.214 -33.176 24.102 1.00 40.41 159 ASP A N 1
ATOM 1263 C CA . ASP A 1 159 ? 9.368 -34.525 24.671 1.00 40.41 159 ASP A CA 1
ATOM 1264 C C . ASP A 1 159 ? 10.706 -35.125 24.211 1.00 40.41 159 ASP A C 1
ATOM 1266 O O . ASP A 1 159 ? 10.825 -35.717 23.134 1.00 40.41 159 ASP A O 1
ATOM 1270 N N . GLU A 1 160 ? 11.750 -34.918 25.019 1.00 48.84 160 GLU A N 1
ATOM 1271 C CA . GLU A 1 160 ? 13.022 -35.630 24.876 1.00 48.84 160 GLU A CA 1
ATOM 1272 C C . GLU A 1 160 ? 12.885 -37.049 25.452 1.00 48.84 160 GLU A C 1
ATOM 1274 O O . GLU A 1 160 ? 12.936 -37.258 26.664 1.00 48.84 160 GLU A O 1
ATOM 1279 N N . GLY A 1 161 ? 12.726 -38.037 24.566 1.00 36.53 161 GLY A N 1
ATOM 1280 C CA . GLY A 1 161 ? 12.510 -39.445 24.915 1.00 36.53 161 GLY A CA 1
ATOM 1281 C C . GLY A 1 161 ? 13.614 -40.391 24.434 1.00 36.53 161 GLY A C 1
ATOM 1282 O O . GLY A 1 161 ? 13.343 -41.317 23.670 1.00 36.53 161 GLY A O 1
ATOM 1283 N N . GLU A 1 162 ? 14.863 -40.186 24.863 1.00 42.81 162 GLU A N 1
ATOM 1284 C CA . GLU A 1 162 ? 15.938 -41.168 24.649 1.00 42.81 162 GLU A CA 1
ATOM 1285 C C . GLU A 1 162 ? 15.667 -42.449 25.459 1.00 42.81 162 GLU A C 1
ATOM 1287 O O . GLU A 1 162 ? 15.632 -42.419 26.687 1.00 42.81 162 GLU A O 1
ATOM 1292 N N . THR A 1 163 ? 15.541 -43.599 24.789 1.00 32.69 163 THR A N 1
ATOM 1293 C CA . THR A 1 163 ? 15.771 -44.913 25.417 1.00 32.69 163 THR A CA 1
ATOM 1294 C C . THR A 1 163 ? 16.512 -45.848 24.465 1.00 32.69 163 THR A C 1
ATOM 1296 O O . THR A 1 163 ? 16.110 -46.073 23.324 1.00 32.69 163 THR A O 1
ATOM 1299 N N . VAL A 1 164 ? 17.629 -46.379 24.960 1.00 40.88 164 VAL A N 1
ATOM 1300 C CA . VAL A 1 164 ? 18.494 -47.362 24.300 1.00 40.88 164 VAL A CA 1
ATOM 1301 C C . VAL A 1 164 ? 18.152 -48.746 24.840 1.00 40.88 164 VAL A C 1
ATOM 1303 O O . VAL A 1 164 ? 18.151 -48.919 26.055 1.00 40.88 164 VAL A O 1
ATOM 1306 N N . GLU A 1 165 ? 17.975 -49.743 23.970 1.00 41.19 165 GLU A N 1
ATOM 1307 C CA . GLU A 1 165 ? 18.089 -51.156 24.359 1.00 41.19 165 GLU A CA 1
ATOM 1308 C C . GLU A 1 165 ? 18.982 -51.924 23.368 1.00 41.19 165 GLU A C 1
ATOM 1310 O O . GLU A 1 165 ? 18.628 -52.157 22.212 1.00 41.19 165 GLU A O 1
ATOM 1315 N N . GLU A 1 166 ? 20.172 -52.310 23.841 1.00 40.16 166 GLU A N 1
ATOM 1316 C CA . GLU A 1 166 ? 20.981 -53.390 23.269 1.00 40.16 166 GLU A CA 1
ATOM 1317 C C . GLU A 1 166 ? 20.466 -54.737 23.799 1.00 40.16 166 GLU A C 1
ATOM 1319 O O . GLU A 1 166 ? 20.449 -54.923 25.013 1.00 40.16 166 GLU A O 1
ATOM 1324 N N . GLU A 1 167 ? 20.227 -55.736 22.939 1.00 38.66 167 GLU A N 1
ATOM 1325 C CA . GLU A 1 167 ? 20.607 -57.106 23.316 1.00 38.66 167 GLU A CA 1
ATOM 1326 C C . GLU A 1 167 ? 21.096 -57.967 22.132 1.00 38.66 167 GLU A C 1
ATOM 1328 O O . GLU A 1 167 ? 20.663 -57.856 20.987 1.00 38.66 167 GLU A O 1
ATOM 1333 N N . GLN A 1 168 ? 22.091 -58.786 22.456 1.00 37.84 168 GLN A N 1
ATOM 1334 C CA . GLN A 1 168 ? 23.084 -59.466 21.627 1.00 37.84 168 GLN A CA 1
ATOM 1335 C C . GLN A 1 168 ? 22.549 -60.644 20.780 1.00 37.84 168 GLN A C 1
ATOM 1337 O O . GLN A 1 168 ? 21.562 -61.284 21.129 1.00 37.84 168 GLN A O 1
ATOM 1342 N N . GLY A 1 169 ? 23.273 -61.006 19.704 1.00 32.94 169 GLY A N 1
ATOM 1343 C CA . GLY A 1 169 ? 22.885 -62.124 18.821 1.00 32.94 169 GLY A CA 1
ATOM 1344 C C . GLY A 1 169 ? 23.945 -62.702 17.860 1.00 32.94 169 GLY A C 1
ATOM 1345 O O . GLY A 1 169 ? 23.565 -63.159 16.791 1.00 32.94 169 GLY A O 1
ATOM 1346 N N . GLU A 1 170 ? 25.232 -62.688 18.240 1.00 43.16 170 GLU A N 1
ATOM 1347 C CA . GLU A 1 170 ? 26.398 -63.432 17.678 1.00 43.16 170 GLU A CA 1
ATOM 1348 C C . GLU A 1 170 ? 26.753 -63.426 16.148 1.00 43.16 170 GLU A C 1
ATOM 1350 O O . GLU A 1 170 ? 25.932 -63.121 15.286 1.00 43.16 170 GLU A O 1
ATOM 1355 N N . PRO A 1 171 ? 28.030 -63.703 15.760 1.00 48.31 171 PRO A N 1
ATOM 1356 C CA . PRO A 1 171 ? 28.590 -63.214 14.488 1.00 48.31 171 PRO A CA 1
ATOM 1357 C C . PRO A 1 171 ? 28.998 -64.286 13.450 1.00 48.31 171 PRO A C 1
ATOM 1359 O O . PRO A 1 171 ? 29.541 -65.339 13.785 1.00 48.31 171 PRO A O 1
ATOM 1362 N N . LEU A 1 172 ? 28.921 -63.945 12.151 1.00 37.97 172 LEU A N 1
ATOM 1363 C CA . LEU A 1 172 ? 29.516 -64.733 11.053 1.00 37.97 172 LEU A CA 1
ATOM 1364 C C . LEU A 1 172 ? 30.393 -63.911 10.081 1.00 37.97 172 LEU A C 1
ATOM 1366 O O . LEU A 1 172 ? 29.950 -63.402 9.061 1.00 37.97 172 LEU A O 1
ATOM 1370 N N . ARG A 1 173 ? 31.686 -63.862 10.429 1.00 38.28 173 ARG A N 1
ATOM 1371 C CA . ARG A 1 173 ? 32.900 -63.943 9.577 1.00 38.28 173 ARG A CA 1
ATOM 1372 C C . ARG A 1 173 ? 32.913 -63.334 8.150 1.00 38.28 173 ARG A C 1
ATOM 1374 O O . ARG A 1 173 ? 32.466 -63.955 7.198 1.00 38.28 173 ARG A O 1
ATOM 1381 N N . LEU A 1 174 ? 33.701 -62.254 8.031 1.00 42.75 174 LEU A N 1
ATOM 1382 C CA . LEU A 1 174 ? 34.791 -62.011 7.050 1.00 42.75 174 LEU A CA 1
ATOM 1383 C C . LEU A 1 174 ? 34.570 -62.319 5.543 1.00 42.75 174 LEU A C 1
ATOM 1385 O O . LEU A 1 174 ? 34.600 -63.474 5.128 1.00 42.75 174 LEU A O 1
ATOM 1389 N N . GLY A 1 175 ? 34.592 -61.269 4.703 1.00 34.75 175 GLY A N 1
ATOM 1390 C CA . GLY A 1 175 ? 34.754 -61.354 3.237 1.00 34.75 175 GLY A CA 1
ATOM 1391 C C . GLY A 1 175 ? 35.410 -60.097 2.630 1.00 34.75 175 GLY A C 1
ATOM 1392 O O . GLY A 1 175 ? 34.987 -58.984 2.917 1.00 34.75 175 GLY A O 1
ATOM 1393 N N . ILE A 1 176 ? 36.485 -60.271 1.845 1.00 39.34 176 ILE A N 1
ATOM 1394 C CA . ILE A 1 176 ? 37.584 -59.291 1.665 1.00 39.34 176 ILE A CA 1
ATOM 1395 C C . ILE A 1 176 ? 38.181 -59.416 0.234 1.00 39.34 176 ILE A C 1
ATOM 1397 O O . ILE A 1 176 ? 38.528 -60.528 -0.152 1.00 39.34 176 ILE A O 1
ATOM 1401 N N . VAL A 1 177 ? 38.346 -58.379 -0.614 1.00 46.78 177 VAL A N 1
ATOM 1402 C CA . VAL A 1 177 ? 37.900 -56.963 -0.521 1.00 46.78 177 VAL A CA 1
ATOM 1403 C C . VAL A 1 177 ? 37.262 -56.389 -1.816 1.00 46.78 177 VAL A C 1
ATOM 1405 O O . VAL A 1 177 ? 36.105 -55.986 -1.726 1.00 46.78 177 VAL A O 1
ATOM 1408 N N . PRO A 1 178 ? 37.968 -56.178 -2.959 1.00 46.28 178 PRO A N 1
ATOM 1409 C CA . PRO A 1 178 ? 37.931 -54.813 -3.509 1.00 46.28 178 PRO A CA 1
ATOM 1410 C C . PRO A 1 178 ? 37.386 -54.618 -4.938 1.00 46.28 178 PRO A C 1
ATOM 1412 O O . PRO A 1 178 ? 37.503 -55.482 -5.798 1.00 46.28 178 PRO A O 1
ATOM 1415 N N . ARG A 1 179 ? 36.889 -53.387 -5.156 1.00 40.25 179 ARG A N 1
ATOM 1416 C CA . ARG A 1 179 ? 37.212 -52.438 -6.251 1.00 40.25 179 ARG A CA 1
ATOM 1417 C C . ARG A 1 179 ? 37.637 -53.034 -7.607 1.00 40.25 179 ARG A C 1
ATOM 1419 O O . ARG A 1 179 ? 38.732 -53.572 -7.732 1.00 40.25 179 ARG A O 1
ATOM 1426 N N . VAL A 1 180 ? 36.850 -52.735 -8.641 1.00 44.72 180 VAL A N 1
ATOM 1427 C CA . VAL A 1 180 ? 37.331 -52.608 -10.025 1.00 44.72 180 VAL A CA 1
ATOM 1428 C C . VAL A 1 180 ? 37.037 -51.183 -10.482 1.00 44.72 180 VAL A C 1
ATOM 1430 O O . VAL A 1 180 ? 35.918 -50.696 -10.328 1.00 44.72 180 VAL A O 1
ATOM 1433 N N . GLU A 1 181 ? 38.067 -50.518 -10.987 1.00 46.16 181 GLU A N 1
ATOM 1434 C CA . GLU A 1 181 ? 37.973 -49.269 -11.736 1.00 46.16 181 GLU A CA 1
ATOM 1435 C C . GLU A 1 181 ? 37.897 -49.635 -13.221 1.00 46.16 181 GLU A C 1
ATOM 1437 O O . GLU A 1 181 ? 38.670 -50.478 -13.670 1.00 46.16 181 GLU A O 1
ATOM 1442 N N . GLU A 1 182 ? 36.998 -49.008 -13.980 1.00 47.53 182 GLU A N 1
ATOM 1443 C CA . GLU A 1 182 ? 37.160 -48.909 -15.433 1.00 47.53 182 GLU A CA 1
ATOM 1444 C C . GLU A 1 182 ? 37.225 -47.435 -15.814 1.00 47.53 182 GLU A C 1
ATOM 1446 O O . GLU A 1 182 ? 36.251 -46.684 -15.731 1.00 47.53 182 GLU A O 1
ATOM 1451 N N . GLU A 1 183 ? 38.429 -47.034 -16.200 1.00 45.22 183 GLU A N 1
ATOM 1452 C CA . GLU A 1 183 ? 38.697 -45.819 -16.947 1.00 45.22 183 GLU A CA 1
ATOM 1453 C C . GLU A 1 183 ? 38.251 -46.032 -18.401 1.00 45.22 183 GLU A C 1
ATOM 1455 O O . GLU A 1 183 ? 38.343 -47.136 -18.943 1.00 45.22 183 GLU A O 1
ATOM 1460 N N . SER A 1 184 ? 37.813 -44.976 -19.080 1.00 48.50 184 SER A N 1
ATOM 1461 C CA . SER A 1 184 ? 37.890 -44.931 -20.542 1.00 48.50 184 SER A CA 1
ATOM 1462 C C . SER A 1 184 ? 38.072 -43.500 -21.009 1.00 48.50 184 SER A C 1
ATOM 1464 O O . SER A 1 184 ? 37.284 -42.606 -20.696 1.00 48.50 184 SER A O 1
ATOM 1466 N N . GLU A 1 185 ? 39.179 -43.316 -21.714 1.00 43.22 185 GLU A N 1
ATOM 1467 C CA . GLU A 1 185 ? 39.704 -42.042 -22.171 1.00 43.22 185 GLU A CA 1
ATOM 1468 C C . GLU A 1 185 ? 38.977 -41.464 -23.393 1.00 43.22 185 GLU A C 1
ATOM 1470 O O . GLU A 1 185 ? 38.186 -42.103 -24.087 1.00 43.22 185 GLU A O 1
ATOM 1475 N N . VAL A 1 186 ? 39.315 -40.198 -23.611 1.00 46.19 186 VAL A N 1
ATOM 1476 C CA . VAL A 1 186 ? 39.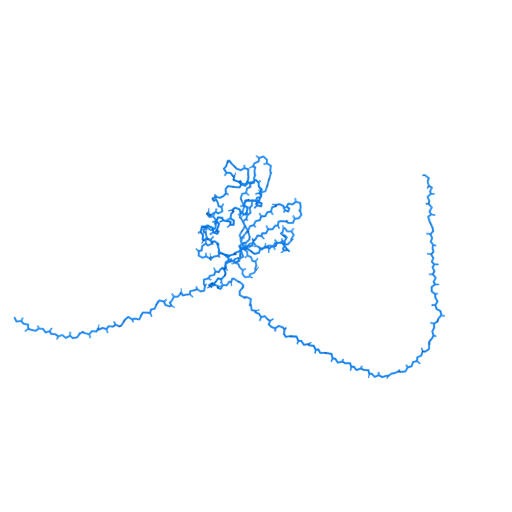049 -39.326 -24.754 1.00 46.19 186 VAL A CA 1
ATOM 1477 C C . VAL A 1 186 ? 39.279 -39.956 -26.138 1.00 46.19 186 VAL A C 1
ATOM 1479 O O . VAL A 1 186 ? 40.111 -40.840 -26.326 1.00 46.19 186 VAL A O 1
ATOM 1482 N N . SER A 1 187 ? 38.631 -39.384 -27.156 1.00 52.69 187 SER A N 1
ATOM 1483 C CA . SER A 1 187 ? 39.257 -39.186 -28.473 1.00 52.69 187 SER A CA 1
ATOM 1484 C C . SER A 1 187 ? 38.724 -37.902 -29.120 1.00 52.69 187 SER A C 1
ATOM 1486 O O . SER A 1 187 ? 37.527 -37.780 -29.378 1.00 52.69 187 SER A O 1
ATOM 1488 N N . GLU A 1 188 ? 39.625 -36.946 -29.349 1.00 53.56 188 GLU A N 1
ATOM 1489 C CA . GLU A 1 188 ? 39.464 -35.812 -30.266 1.00 53.56 188 GLU A CA 1
ATOM 1490 C C . GLU A 1 188 ? 40.074 -36.213 -31.617 1.00 53.56 188 GLU A C 1
ATOM 1492 O O . GLU A 1 188 ? 41.235 -36.591 -31.598 1.00 53.56 188 GLU A O 1
ATOM 1497 N N . GLU A 1 189 ? 39.345 -36.097 -32.734 1.00 51.19 189 GLU A N 1
ATOM 1498 C CA . GLU A 1 189 ? 39.792 -35.865 -34.136 1.00 51.19 189 GLU A CA 1
ATOM 1499 C C . GLU A 1 189 ? 38.504 -35.438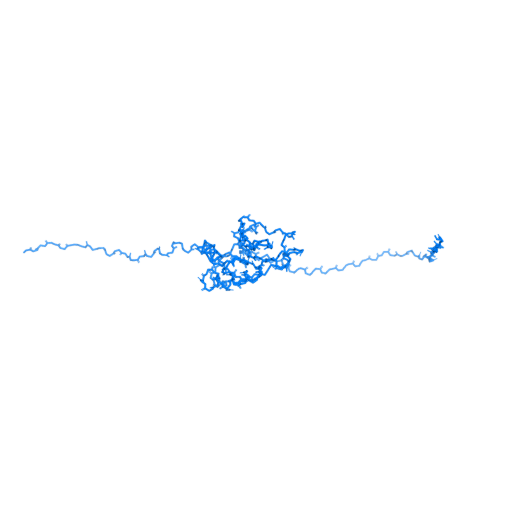 -34.901 1.00 51.19 189 GLU A C 1
ATOM 1501 O O . GLU A 1 189 ? 37.436 -35.988 -34.618 1.00 51.19 189 GLU A O 1
ATOM 1506 N N . GLU A 1 190 ? 38.435 -34.465 -35.819 1.00 42.50 190 GLU A N 1
ATOM 1507 C CA . GLU A 1 190 ? 39.397 -33.525 -36.433 1.00 42.50 190 GLU A CA 1
ATOM 1508 C C . GLU A 1 190 ? 38.653 -32.210 -36.795 1.00 42.50 190 GLU A C 1
ATOM 1510 O O . GLU A 1 190 ? 37.444 -32.295 -37.131 1.00 42.50 190 GLU A O 1
#

Organism: NCBI:txid1081107